Protein AF-A0A3D1VMN9-F1 (afdb_monomer)

Mean predicted aligned error: 7.11 Å

Structure (mmCIF, N/CA/C/O backbone):
data_AF-A0A3D1VMN9-F1
#
_entry.id   AF-A0A3D1VMN9-F1
#
loop_
_atom_site.group_PDB
_atom_site.id
_atom_site.type_symbol
_atom_site.label_atom_id
_atom_site.label_alt_id
_atom_site.label_comp_id
_atom_site.label_asym_id
_atom_site.label_entity_id
_atom_site.label_seq_id
_atom_site.pdbx_PDB_ins_code
_atom_site.Cartn_x
_atom_site.Cartn_y
_atom_site.Cartn_z
_atom_site.occupancy
_atom_site.B_iso_or_equiv
_atom_site.auth_seq_id
_atom_site.auth_comp_id
_atom_site.auth_asym_id
_atom_site.auth_atom_id
_atom_site.pdbx_PDB_model_num
ATOM 1 N N . LEU A 1 1 ? 35.046 -5.725 -8.480 1.00 53.31 1 LEU A N 1
ATOM 2 C CA . LEU A 1 1 ? 33.925 -4.862 -8.053 1.00 53.31 1 LEU A CA 1
ATOM 3 C C . LEU A 1 1 ? 32.746 -5.236 -8.926 1.00 53.31 1 LEU A C 1
ATOM 5 O O . LEU A 1 1 ? 32.837 -5.041 -10.131 1.00 53.31 1 LEU A O 1
ATOM 9 N N . VAL A 1 2 ? 31.731 -5.883 -8.356 1.00 52.88 2 VAL A N 1
ATOM 10 C CA . VAL A 1 2 ? 30.475 -6.136 -9.072 1.00 52.88 2 VAL A CA 1
ATOM 11 C C . VAL A 1 2 ? 29.812 -4.773 -9.278 1.00 52.88 2 VAL A C 1
ATOM 13 O O . VAL A 1 2 ? 29.788 -3.964 -8.350 1.00 52.88 2 VAL A O 1
ATOM 16 N N . ARG A 1 3 ? 29.404 -4.462 -10.510 1.00 53.69 3 ARG A N 1
ATOM 17 C CA . ARG A 1 3 ? 28.712 -3.207 -10.825 1.00 53.69 3 ARG A CA 1
ATOM 18 C C . ARG A 1 3 ? 27.251 -3.374 -10.422 1.00 53.69 3 ARG A C 1
ATOM 20 O O . ARG A 1 3 ? 26.648 -4.367 -10.807 1.00 53.69 3 ARG A O 1
ATOM 27 N N . ASN A 1 4 ? 26.708 -2.421 -9.671 1.00 61.47 4 ASN A N 1
ATOM 28 C CA . ASN A 1 4 ? 25.269 -2.356 -9.452 1.00 61.47 4 ASN A CA 1
ATOM 29 C C . ASN A 1 4 ? 24.614 -1.929 -10.778 1.00 61.47 4 ASN A C 1
ATOM 31 O O . ASN A 1 4 ? 24.917 -0.847 -11.291 1.00 61.47 4 ASN A O 1
ATOM 35 N N . GLU A 1 5 ? 23.808 -2.810 -11.369 1.00 68.81 5 GLU A N 1
ATOM 36 C CA . GLU A 1 5 ? 23.018 -2.507 -12.560 1.00 68.81 5 GLU A CA 1
ATOM 37 C C . GLU A 1 5 ? 21.602 -2.108 -12.122 1.00 68.81 5 GLU A C 1
ATOM 39 O O . GLU A 1 5 ? 20.966 -2.854 -11.374 1.00 68.81 5 GLU A O 1
ATOM 44 N N . PRO A 1 6 ? 21.102 -0.931 -12.543 1.00 82.69 6 PRO A N 1
ATOM 45 C CA . PRO A 1 6 ? 19.774 -0.479 -12.155 1.00 82.69 6 PRO A CA 1
ATOM 46 C C . PRO A 1 6 ? 18.706 -1.417 -12.720 1.00 82.69 6 PRO A C 1
ATOM 48 O O . PRO A 1 6 ? 18.847 -1.935 -13.830 1.00 82.69 6 PRO A O 1
ATOM 51 N N . LEU A 1 7 ? 17.604 -1.590 -11.982 1.00 89.94 7 LEU A N 1
ATOM 52 C CA . LEU A 1 7 ? 16.473 -2.375 -12.471 1.00 89.94 7 LEU A CA 1
ATOM 53 C C . LEU A 1 7 ? 15.929 -1.762 -13.773 1.00 89.94 7 LEU A C 1
ATOM 55 O O . LEU A 1 7 ? 15.679 -0.544 -13.812 1.00 89.94 7 LEU A O 1
ATOM 59 N N . PRO A 1 8 ? 15.737 -2.577 -14.829 1.00 93.75 8 PRO A N 1
ATOM 60 C CA . PRO A 1 8 ? 15.250 -2.088 -16.107 1.00 93.75 8 PRO A CA 1
ATOM 61 C C . PRO A 1 8 ? 13.820 -1.569 -15.945 1.00 93.75 8 PRO A C 1
ATOM 63 O O . PRO A 1 8 ? 13.023 -2.153 -15.213 1.00 93.75 8 PRO A O 1
ATOM 66 N N . ARG A 1 9 ? 13.492 -0.460 -16.609 1.00 95.44 9 ARG A N 1
ATOM 67 C CA . ARG A 1 9 ? 12.175 0.180 -16.505 1.00 95.44 9 ARG A CA 1
ATOM 68 C C . ARG A 1 9 ? 11.748 0.804 -17.819 1.00 95.44 9 ARG A C 1
ATOM 70 O O . ARG A 1 9 ? 12.588 1.218 -18.614 1.00 95.44 9 ARG A O 1
ATOM 77 N N . LEU A 1 10 ? 10.440 0.861 -18.034 1.00 95.50 10 LEU A N 1
ATOM 78 C CA . LEU A 1 10 ? 9.836 1.581 -19.149 1.00 95.50 10 LEU A CA 1
ATOM 79 C C . LEU A 1 10 ? 9.534 3.025 -18.740 1.00 95.50 10 LEU A C 1
ATOM 81 O O . LEU A 1 10 ? 9.047 3.271 -17.639 1.00 95.50 10 LEU A O 1
ATOM 85 N N . GLU A 1 11 ? 9.772 3.975 -19.642 1.00 94.31 11 GLU A N 1
ATOM 86 C CA . GLU A 1 11 ? 9.248 5.334 -19.493 1.00 94.31 11 GLU A CA 1
ATOM 87 C C . GLU A 1 11 ? 7.770 5.347 -19.903 1.00 94.31 11 GLU A C 1
ATOM 89 O O . GLU A 1 11 ? 7.426 5.021 -21.041 1.00 94.31 11 GLU A O 1
ATOM 94 N N . LEU A 1 12 ? 6.886 5.690 -18.962 1.00 93.31 12 LEU A N 1
ATOM 95 C CA . LEU A 1 12 ? 5.435 5.651 -19.152 1.00 93.31 12 LEU A CA 1
ATOM 96 C C . LEU A 1 12 ? 4.841 7.066 -19.163 1.00 93.31 12 LEU A C 1
ATOM 98 O O . LEU A 1 12 ? 4.762 7.730 -18.132 1.00 93.31 12 LEU A O 1
ATOM 102 N N . ASP A 1 13 ? 4.357 7.500 -20.328 1.00 87.56 13 ASP A N 1
ATOM 103 C CA . ASP A 1 13 ? 3.547 8.722 -20.477 1.00 87.56 13 ASP A CA 1
ATOM 104 C C . ASP A 1 13 ? 2.104 8.542 -19.959 1.00 87.56 13 ASP A C 1
ATOM 106 O O . ASP A 1 13 ? 1.450 9.494 -19.519 1.00 87.56 13 ASP A O 1
ATOM 110 N N . THR A 1 14 ? 1.607 7.307 -20.042 1.00 94.38 14 THR A N 1
ATOM 111 C CA . THR A 1 14 ? 0.283 6.841 -19.610 1.00 94.38 14 THR A CA 1
ATOM 112 C C . THR A 1 14 ? 0.428 5.441 -19.028 1.00 94.38 14 THR A C 1
ATOM 114 O O . THR A 1 14 ? 1.283 4.676 -19.482 1.00 94.38 14 THR A O 1
ATOM 117 N N . ILE A 1 15 ? -0.418 5.075 -18.067 1.00 96.94 15 ILE A N 1
ATOM 118 C CA . ILE A 1 15 ? -0.358 3.748 -17.450 1.00 96.94 15 ILE A CA 1
ATOM 119 C C . ILE A 1 15 ? -1.160 2.748 -18.294 1.00 96.94 15 ILE A C 1
ATOM 121 O O . ILE A 1 15 ? -2.365 2.943 -18.475 1.00 96.94 15 ILE A O 1
ATOM 125 N N . PRO A 1 16 ? -0.538 1.678 -18.824 1.00 95.50 16 PRO A N 1
ATOM 126 C CA . PRO A 1 16 ? -1.260 0.674 -19.596 1.00 95.50 16 PRO A CA 1
ATOM 127 C C . PRO A 1 16 ? -2.188 -0.160 -18.689 1.00 95.50 16 PRO A C 1
ATOM 129 O O . PRO A 1 16 ? -2.005 -0.173 -17.471 1.00 95.50 16 PRO A O 1
ATOM 132 N N . PRO A 1 17 ? -3.162 -0.906 -19.241 1.00 95.81 17 PRO A N 1
ATOM 133 C CA . PRO A 1 17 ? -4.064 -1.735 -18.434 1.00 95.81 17 PRO A CA 1
ATOM 134 C C . PRO A 1 17 ? -3.348 -2.770 -17.550 1.00 95.81 17 PRO A C 1
ATOM 136 O O . PRO A 1 17 ? -3.741 -2.981 -16.409 1.00 95.81 17 PRO A O 1
ATOM 139 N N . ASN A 1 18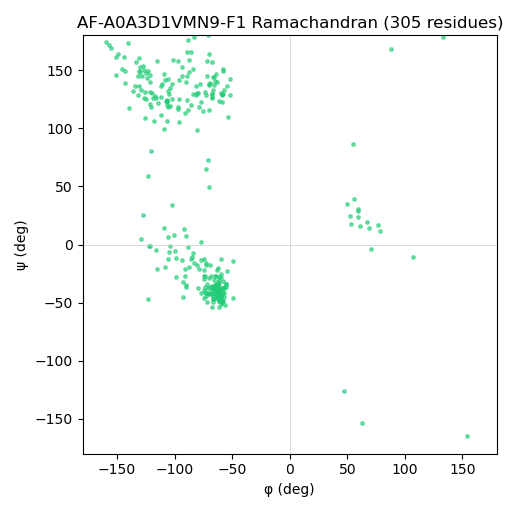 ? -2.249 -3.361 -18.033 1.00 96.19 18 ASN A N 1
ATOM 140 C CA . ASN A 1 18 ? -1.397 -4.267 -17.251 1.00 96.19 18 ASN A CA 1
ATOM 141 C C . ASN A 1 18 ? -0.471 -3.536 -16.254 1.00 96.19 18 ASN A C 1
ATOM 143 O O . ASN A 1 18 ? 0.343 -4.171 -15.599 1.00 96.19 18 ASN A O 1
ATOM 147 N N . GLY A 1 19 ? -0.566 -2.209 -16.172 1.00 97.44 19 GLY A N 1
ATOM 148 C CA . GLY A 1 19 ? 0.082 -1.358 -15.178 1.00 97.44 19 GLY A CA 1
ATOM 149 C C . GLY A 1 19 ? -0.884 -0.835 -14.117 1.00 97.44 19 GLY A C 1
ATOM 150 O O . GLY A 1 19 ? -0.505 0.033 -13.331 1.00 97.44 19 GLY A O 1
ATOM 151 N N . LYS A 1 20 ? -2.143 -1.298 -14.116 1.00 98.31 20 LYS A N 1
ATOM 152 C CA . LYS A 1 20 ? -3.188 -0.755 -13.249 1.00 98.31 20 LYS A CA 1
ATOM 153 C C . LYS A 1 20 ? -2.805 -0.869 -11.780 1.00 98.31 20 LYS A C 1
ATOM 155 O O . LYS A 1 20 ? -2.551 -1.965 -11.289 1.00 98.31 20 LYS A O 1
ATOM 160 N N . THR A 1 21 ? -2.776 0.270 -11.095 1.00 98.56 21 THR A N 1
ATOM 161 C CA . THR A 1 21 ? -2.168 0.391 -9.769 1.00 98.56 21 THR A CA 1
ATOM 162 C C . THR A 1 21 ? -3.089 1.092 -8.781 1.00 98.56 21 THR A C 1
ATOM 164 O O . THR A 1 21 ? -3.676 2.131 -9.094 1.00 98.56 21 THR A O 1
ATOM 167 N N . LEU A 1 22 ? -3.166 0.550 -7.567 1.00 98.62 22 LEU A N 1
ATOM 168 C CA . LEU A 1 22 ? -3.777 1.192 -6.410 1.00 98.62 22 LEU A CA 1
ATOM 169 C C . LEU A 1 22 ? -2.680 1.676 -5.449 1.00 98.62 22 LEU A C 1
ATOM 171 O O . LEU A 1 22 ? -1.914 0.882 -4.918 1.00 98.62 22 LEU A O 1
ATOM 175 N N . THR A 1 23 ? -2.601 2.982 -5.203 1.00 98.31 23 THR A N 1
ATOM 176 C CA . THR A 1 23 ? -1.696 3.556 -4.193 1.00 98.31 23 THR A CA 1
ATOM 177 C C . THR A 1 23 ? -2.446 3.791 -2.891 1.00 98.31 23 THR A C 1
ATOM 179 O O . THR A 1 23 ? -3.351 4.621 -2.859 1.00 98.31 23 THR A O 1
ATOM 182 N N . VAL A 1 24 ? -2.062 3.108 -1.813 1.00 97.81 24 VAL A N 1
ATOM 183 C CA . VAL A 1 24 ? -2.679 3.257 -0.488 1.00 97.81 24 VAL A CA 1
ATOM 184 C C . VAL A 1 24 ? -1.744 3.912 0.520 1.00 97.81 24 VAL A C 1
ATOM 186 O O . VAL A 1 24 ? -0.559 3.584 0.604 1.00 97.81 24 VAL A O 1
ATOM 189 N N . ILE A 1 25 ? -2.300 4.817 1.325 1.00 96.25 25 ILE A N 1
ATOM 190 C CA . ILE A 1 25 ? -1.658 5.306 2.547 1.00 96.25 25 ILE A CA 1
ATOM 191 C C . ILE A 1 25 ? -2.218 4.507 3.724 1.00 96.25 25 ILE A C 1
ATOM 193 O O . ILE A 1 25 ? -3.422 4.554 3.980 1.00 96.25 25 ILE A O 1
ATOM 197 N N . SER A 1 26 ? -1.350 3.781 4.424 1.00 93.88 26 SER A N 1
ATOM 198 C CA . SER A 1 26 ? -1.699 3.031 5.631 1.00 93.88 26 SER A CA 1
ATOM 199 C C . SER A 1 26 ? -1.735 3.962 6.842 1.00 93.88 26 SER A C 1
ATOM 201 O O . SER A 1 26 ? -0.796 4.737 7.044 1.00 93.88 26 SER A O 1
ATOM 203 N N . SER A 1 27 ? -2.807 3.911 7.638 1.00 93.88 27 SER A N 1
ATOM 204 C CA . SER A 1 27 ? -3.013 4.832 8.763 1.00 93.88 27 SER A CA 1
ATOM 205 C C . SER A 1 27 ? -3.832 4.238 9.913 1.00 93.88 27 SER A C 1
ATOM 207 O O . SER A 1 27 ? -4.576 3.280 9.738 1.00 93.88 27 SER A O 1
ATOM 209 N N . LEU A 1 28 ? -3.728 4.855 11.089 1.00 93.12 28 LEU A N 1
ATOM 210 C CA . LEU A 1 28 ? -4.558 4.583 12.260 1.00 93.12 28 LEU A CA 1
ATOM 211 C C . LEU A 1 28 ? -5.367 5.848 12.577 1.00 93.12 28 LEU A C 1
ATOM 213 O O . LEU A 1 28 ? -4.797 6.930 12.707 1.00 93.12 28 LEU A O 1
ATOM 217 N N . PHE A 1 29 ? -6.692 5.740 12.672 1.00 94.00 29 PHE A N 1
ATOM 218 C CA . PHE A 1 29 ? -7.570 6.901 12.860 1.00 94.00 29 PHE A CA 1
ATOM 219 C C . PHE A 1 29 ? -7.608 7.359 14.321 1.00 94.00 29 PHE A C 1
ATOM 221 O O . PHE A 1 29 ? -8.348 6.808 15.130 1.00 94.00 29 PHE A O 1
ATOM 228 N N . HIS A 1 30 ? -6.830 8.384 14.667 1.00 89.12 30 HIS A N 1
ATOM 229 C CA . HIS A 1 30 ? -6.768 8.903 16.038 1.00 89.12 30 HIS A CA 1
ATOM 230 C C . HIS A 1 30 ? -7.737 10.051 16.319 1.00 89.12 30 HIS A C 1
ATOM 232 O O . HIS A 1 30 ? -8.401 10.046 17.355 1.00 89.12 30 HIS A O 1
ATOM 238 N N . ASP A 1 31 ? -7.816 11.031 15.418 1.00 93.62 31 ASP A N 1
ATOM 239 C CA . ASP A 1 31 ? -8.696 12.191 15.542 1.00 93.62 31 ASP A CA 1
ATOM 240 C C . ASP A 1 31 ? -9.032 12.806 14.173 1.00 93.62 31 ASP A C 1
ATOM 242 O O . ASP A 1 31 ? -8.441 12.475 13.144 1.00 93.62 31 ASP A O 1
ATOM 246 N N . LYS A 1 32 ? -10.007 13.721 14.148 1.00 95.25 32 LYS A N 1
ATOM 247 C CA . LYS A 1 32 ? -10.509 14.332 12.907 1.00 95.25 32 LYS A CA 1
ATOM 248 C C . LYS A 1 32 ? -9.516 15.254 12.200 1.00 95.25 32 LYS A C 1
ATOM 250 O O . LYS A 1 32 ? -9.633 15.422 10.980 1.00 95.25 32 LYS A O 1
ATOM 255 N N . ASP A 1 33 ? -8.586 15.873 12.917 1.00 95.25 33 ASP A N 1
ATOM 256 C CA . ASP A 1 33 ? -7.598 16.778 12.328 1.00 95.25 33 ASP A CA 1
ATOM 257 C C . ASP A 1 33 ? -6.500 15.966 11.630 1.00 95.25 33 ASP A C 1
ATOM 259 O O . ASP A 1 33 ? -6.134 16.267 10.486 1.00 95.25 33 ASP A O 1
ATOM 263 N N . GLU A 1 34 ? -6.050 14.875 12.259 1.00 92.62 34 GLU A N 1
ATOM 264 C CA . GLU A 1 34 ? -5.149 13.895 11.647 1.00 92.62 34 GLU A CA 1
ATOM 265 C C . GLU A 1 34 ? -5.799 13.216 10.438 1.00 92.62 34 GLU A C 1
ATOM 267 O O . GLU A 1 34 ? -5.188 13.163 9.368 1.00 92.62 34 GLU A O 1
ATOM 272 N N . ILE A 1 35 ? -7.065 12.791 10.557 1.00 96.25 35 ILE A N 1
ATOM 273 C CA . ILE A 1 35 ? -7.826 12.247 9.425 1.00 96.25 35 ILE A CA 1
ATOM 274 C C . ILE A 1 35 ? -7.889 13.284 8.296 1.00 96.25 35 ILE A C 1
ATOM 276 O O . ILE A 1 35 ? -7.553 12.968 7.161 1.00 96.25 35 ILE A O 1
ATOM 280 N N . SER A 1 36 ? -8.243 14.543 8.577 1.00 97.38 36 SER A N 1
ATOM 281 C CA . SER A 1 36 ? -8.287 15.591 7.540 1.00 97.38 36 SER A CA 1
ATOM 282 C C . SER A 1 36 ? -6.944 15.759 6.823 1.00 97.38 36 SER A C 1
ATOM 284 O O . SER A 1 36 ? -6.907 15.787 5.594 1.00 97.38 36 SER A O 1
ATOM 286 N N . SER A 1 37 ? -5.850 15.802 7.584 1.00 95.50 37 SER A N 1
ATOM 287 C CA . SER A 1 37 ? -4.493 15.943 7.049 1.00 95.50 37 SER A CA 1
ATOM 288 C C . SER A 1 37 ? -4.082 14.747 6.181 1.00 95.50 37 SER A C 1
ATOM 290 O O . SER A 1 37 ? -3.368 14.909 5.189 1.00 95.50 37 SER A O 1
ATOM 292 N N . LEU A 1 38 ? -4.552 13.542 6.517 1.00 96.62 38 LEU A N 1
ATOM 293 C CA . LEU A 1 38 ? -4.331 12.334 5.725 1.00 96.62 38 LEU A CA 1
ATOM 294 C C . LEU A 1 38 ? -4.981 12.433 4.336 1.00 96.62 38 LEU A C 1
ATOM 296 O O . LEU A 1 38 ? -4.353 12.075 3.339 1.00 96.62 38 LEU A O 1
ATOM 300 N N . PHE A 1 39 ? -6.204 12.963 4.250 1.00 97.94 39 PHE A N 1
ATOM 301 C CA . PHE A 1 39 ? -6.890 13.184 2.972 1.00 97.94 39 PHE A CA 1
ATOM 302 C C . PHE A 1 39 ? -6.242 14.296 2.137 1.00 97.94 39 PHE A C 1
ATOM 304 O O . PHE A 1 39 ? -6.108 14.139 0.923 1.00 97.94 39 PHE A O 1
ATOM 311 N N . ASP A 1 40 ? -5.752 15.366 2.770 1.00 97.44 40 ASP A N 1
ATOM 312 C CA . ASP A 1 40 ? -4.970 16.404 2.081 1.00 97.44 40 ASP A CA 1
ATOM 313 C C . ASP A 1 40 ? -3.670 15.814 1.497 1.00 97.44 40 ASP A C 1
ATOM 315 O O . ASP A 1 40 ? -3.260 16.127 0.373 1.00 97.44 40 ASP A O 1
ATOM 319 N N . LYS A 1 41 ? -3.023 14.899 2.234 1.00 96.56 41 LYS A N 1
ATOM 320 C CA . LYS A 1 41 ? -1.843 14.166 1.756 1.00 96.56 41 LYS A CA 1
ATOM 321 C C . LYS A 1 41 ? -2.181 13.247 0.579 1.00 96.56 41 LYS A C 1
ATOM 323 O O . LYS A 1 41 ? -1.412 13.198 -0.385 1.00 96.56 41 LYS A O 1
ATOM 328 N N . LEU A 1 42 ? -3.309 12.540 0.638 1.00 98.19 42 LEU A N 1
ATOM 329 C CA . LEU A 1 42 ? -3.794 11.687 -0.448 1.00 98.19 42 LEU A CA 1
ATOM 330 C C . LEU A 1 42 ? -4.024 12.497 -1.732 1.00 98.19 42 LEU A C 1
ATOM 332 O O . LEU A 1 42 ? -3.535 12.116 -2.798 1.00 98.19 42 LEU A O 1
ATOM 336 N N . GLU A 1 43 ? -4.684 13.653 -1.619 1.00 98.25 43 GLU A N 1
ATOM 337 C CA . GLU A 1 43 ? -4.880 14.595 -2.728 1.00 98.25 43 GLU A CA 1
ATOM 338 C C . GLU A 1 43 ? -3.538 15.063 -3.306 1.00 98.25 43 GLU A C 1
ATOM 340 O O . GLU A 1 43 ? -3.345 15.075 -4.524 1.00 98.25 43 GLU A O 1
ATOM 345 N N . LEU A 1 44 ? -2.566 15.393 -2.451 1.00 97.25 44 LEU A N 1
ATOM 346 C CA . LEU A 1 44 ? -1.241 15.814 -2.897 1.00 97.25 44 LEU A CA 1
ATOM 347 C C . LEU A 1 44 ? -0.490 14.705 -3.652 1.00 97.25 44 LEU A C 1
ATOM 349 O O . LEU A 1 44 ? 0.159 14.993 -4.660 1.00 97.25 44 LEU A O 1
ATOM 353 N N . ILE A 1 45 ? -0.555 13.454 -3.184 1.00 97.25 45 ILE A N 1
ATOM 354 C CA . ILE A 1 45 ? 0.063 12.304 -3.865 1.00 97.25 45 ILE A CA 1
ATOM 355 C C . ILE A 1 45 ? -0.556 12.117 -5.250 1.00 97.25 45 ILE A C 1
ATOM 357 O O . ILE A 1 45 ? 0.191 11.991 -6.224 1.00 97.25 45 ILE A O 1
ATOM 361 N N . TYR A 1 46 ? -1.885 12.188 -5.343 1.00 97.62 46 TYR A N 1
ATOM 362 C CA . TYR A 1 46 ? -2.608 12.157 -6.611 1.00 97.62 46 TYR A CA 1
ATOM 363 C C . TYR A 1 46 ? -2.142 13.271 -7.558 1.00 97.62 46 TYR A C 1
ATOM 365 O O . TYR A 1 46 ? -1.732 13.008 -8.687 1.00 97.62 46 TYR A O 1
ATOM 373 N N . LEU A 1 47 ? -2.124 14.525 -7.100 1.00 97.00 47 LEU A N 1
ATOM 374 C CA . LEU A 1 47 ? -1.752 15.668 -7.939 1.00 97.00 47 LEU A CA 1
ATOM 375 C C . LEU A 1 47 ? -0.313 15.585 -8.465 1.00 97.00 47 LEU A C 1
ATOM 377 O O . LEU A 1 47 ? -0.049 16.034 -9.580 1.00 97.00 47 LEU A O 1
ATOM 381 N N . LYS A 1 48 ? 0.603 15.006 -7.682 1.00 96.44 48 LYS A N 1
ATOM 382 C CA . LYS A 1 48 ? 2.003 14.777 -8.071 1.00 96.44 48 LYS A CA 1
ATOM 383 C C . LYS A 1 48 ? 2.182 13.630 -9.072 1.00 96.44 48 LYS A C 1
ATOM 385 O O . LYS A 1 48 ? 3.216 13.591 -9.736 1.00 96.44 48 LYS A O 1
ATOM 390 N N . ASN A 1 49 ? 1.230 12.698 -9.151 1.00 96.50 49 ASN A N 1
ATOM 391 C CA . ASN A 1 49 ? 1.400 11.424 -9.860 1.00 96.50 49 ASN A CA 1
ATOM 392 C C . ASN A 1 49 ? 0.289 11.085 -10.866 1.00 96.50 49 ASN A C 1
ATOM 394 O O . ASN A 1 49 ? 0.329 10.015 -11.467 1.00 96.50 49 ASN A O 1
ATOM 398 N N . LYS A 1 50 ? -0.680 11.975 -11.099 1.00 92.56 50 LYS A N 1
ATOM 399 C CA . LYS A 1 50 ? -1.649 11.812 -12.188 1.00 92.56 50 LYS A CA 1
ATOM 400 C C . LYS A 1 50 ? -0.952 11.830 -13.555 1.00 92.56 50 LYS A C 1
ATOM 402 O O . LYS A 1 50 ? -0.062 12.649 -13.798 1.00 92.56 50 LYS A O 1
ATOM 407 N N . THR A 1 51 ? -1.390 10.964 -14.463 1.00 89.81 51 THR A N 1
ATOM 408 C CA . THR A 1 51 ? -0.942 10.948 -15.865 1.00 89.81 51 THR A CA 1
ATOM 409 C C . THR A 1 51 ? -1.797 11.867 -16.738 1.00 89.81 51 THR A C 1
ATOM 411 O O . THR A 1 51 ? -2.779 12.455 -16.282 1.00 89.81 51 THR A O 1
ATOM 414 N N . LYS A 1 52 ? -1.428 11.999 -18.021 1.00 82.88 52 LYS A N 1
ATOM 415 C CA . LYS A 1 52 ? -2.150 12.829 -19.005 1.00 82.88 52 LYS A CA 1
ATOM 416 C C . LYS A 1 52 ? -3.635 12.462 -19.126 1.00 82.88 52 LYS A C 1
ATOM 418 O O . LYS A 1 52 ? -4.460 13.346 -19.328 1.00 82.88 52 LYS A O 1
ATOM 423 N N . ASP A 1 53 ? -3.955 11.179 -19.016 1.00 88.00 53 ASP A N 1
ATOM 424 C CA . ASP A 1 53 ? -5.304 10.617 -19.136 1.00 88.00 53 ASP A CA 1
ATOM 425 C C . ASP A 1 53 ? -5.913 10.185 -17.796 1.00 88.00 53 ASP A C 1
ATOM 427 O O . ASP A 1 53 ? -7.114 9.926 -17.728 1.00 88.00 53 ASP A O 1
ATOM 431 N N . ASN A 1 54 ? -5.090 10.118 -16.745 1.00 85.69 54 ASN A N 1
ATOM 432 C CA . ASN A 1 54 ? -5.446 9.649 -15.414 1.00 85.69 54 ASN A CA 1
ATOM 433 C C . ASN A 1 54 ? -6.171 8.286 -15.414 1.00 85.69 54 ASN A C 1
ATOM 435 O O . ASN A 1 54 ? -7.084 8.054 -14.621 1.00 85.69 54 ASN A O 1
ATOM 439 N N . GLN A 1 55 ? -5.801 7.394 -16.338 1.00 91.81 55 GLN A N 1
ATOM 440 C CA . GLN A 1 55 ? -6.352 6.042 -16.414 1.00 91.81 55 GLN A CA 1
ATOM 441 C C . GLN A 1 55 ? -5.479 5.047 -15.652 1.00 91.81 55 GLN A C 1
ATOM 443 O O . GLN A 1 55 ? -4.271 5.229 -15.526 1.00 91.81 55 GLN A O 1
ATOM 448 N N . ASN A 1 56 ? -6.103 3.967 -15.172 1.00 96.75 56 ASN A N 1
ATOM 449 C CA . ASN A 1 56 ? -5.433 2.845 -14.505 1.00 96.75 56 ASN A CA 1
ATOM 450 C C . ASN A 1 56 ? -4.683 3.212 -13.208 1.00 96.75 56 ASN A C 1
ATOM 452 O O . ASN A 1 56 ? -3.899 2.412 -12.702 1.00 96.75 56 ASN A O 1
ATOM 456 N N . LEU A 1 57 ? -4.959 4.386 -12.644 1.00 97.44 57 LEU A N 1
ATOM 457 C CA . LEU A 1 57 ? -4.447 4.828 -11.356 1.00 97.44 57 LEU A CA 1
ATOM 458 C C . LEU A 1 57 ? -5.606 5.034 -10.391 1.00 97.44 57 LEU A C 1
ATOM 460 O O . LEU A 1 57 ? -6.545 5.768 -10.694 1.00 97.44 57 LEU A O 1
ATOM 464 N N . ASN A 1 58 ? -5.506 4.410 -9.225 1.00 98.25 58 ASN A N 1
ATOM 465 C CA . ASN A 1 58 ? -6.413 4.621 -8.110 1.00 98.25 58 ASN A CA 1
ATOM 466 C C . ASN A 1 58 ? -5.604 4.950 -6.855 1.00 98.25 58 ASN A C 1
ATOM 468 O O . ASN A 1 58 ? -4.446 4.549 -6.712 1.00 98.25 58 ASN A O 1
ATOM 472 N N . PHE A 1 59 ? -6.225 5.678 -5.939 1.00 98.56 59 PHE A N 1
ATOM 473 C CA . PHE A 1 59 ? -5.602 6.156 -4.713 1.00 98.56 59 PHE A CA 1
ATOM 474 C C . PHE A 1 59 ? -6.515 5.841 -3.540 1.00 98.56 59 PHE A C 1
ATOM 476 O O . PHE A 1 59 ? -7.732 5.915 -3.667 1.00 98.56 59 PHE A O 1
ATOM 483 N N . GLY A 1 60 ? -5.963 5.515 -2.380 1.00 98.06 60 GLY A N 1
ATOM 484 C CA . GLY A 1 60 ? -6.804 5.282 -1.223 1.00 98.06 60 GLY A CA 1
ATOM 485 C C . GLY A 1 60 ? -6.121 5.387 0.120 1.00 98.06 60 GLY A C 1
ATOM 486 O O . GLY A 1 60 ? -4.909 5.566 0.238 1.00 98.06 60 GLY A O 1
ATOM 487 N N . ILE A 1 61 ? -6.950 5.277 1.145 1.00 98.31 61 ILE A N 1
ATOM 488 C CA . ILE A 1 61 ? -6.535 5.156 2.536 1.00 98.31 61 ILE A CA 1
ATOM 489 C C . ILE A 1 61 ? -6.901 3.755 2.997 1.00 98.31 61 ILE A C 1
ATOM 491 O O . ILE A 1 61 ? -8.048 3.337 2.851 1.00 98.31 61 ILE A O 1
ATOM 495 N N . LEU A 1 62 ? -5.915 3.055 3.546 1.00 97.50 62 LEU A N 1
ATOM 496 C CA . LEU A 1 62 ? -6.074 1.771 4.209 1.00 97.50 62 LEU A CA 1
ATOM 497 C C . LEU A 1 62 ? -5.923 2.020 5.706 1.00 97.50 62 LEU A C 1
ATOM 499 O O . LEU A 1 62 ? -4.830 2.334 6.175 1.00 97.50 62 LEU A O 1
ATOM 503 N N . ALA A 1 63 ? -7.030 1.978 6.435 1.00 96.06 63 ALA A N 1
ATOM 504 C CA . ALA A 1 63 ? -7.082 2.458 7.802 1.00 96.06 63 ALA A CA 1
ATOM 505 C C . AL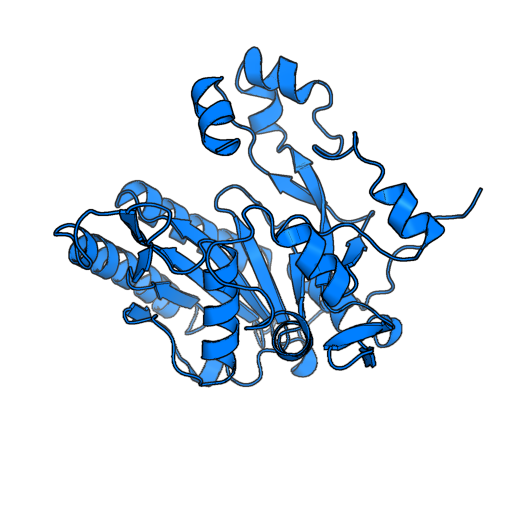A A 1 63 ? -7.626 1.433 8.789 1.00 96.06 63 ALA A C 1
ATOM 507 O O . ALA A 1 63 ? -8.501 0.623 8.479 1.00 96.06 63 ALA A O 1
ATOM 508 N N . ASP A 1 64 ? -7.127 1.570 10.011 1.00 95.25 64 ASP A N 1
ATOM 509 C CA . ASP A 1 64 ? -7.620 0.897 11.199 1.00 95.25 64 ASP A CA 1
ATOM 510 C C . ASP A 1 64 ? -8.192 1.901 12.191 1.00 95.25 64 ASP A C 1
ATOM 512 O O . ASP A 1 64 ? -7.800 3.074 12.231 1.00 95.25 64 ASP A O 1
ATOM 516 N N . PHE A 1 65 ? -9.064 1.409 13.065 1.00 94.81 65 PHE A N 1
ATOM 517 C CA . PHE A 1 65 ? -9.374 2.111 14.298 1.00 94.81 65 PHE A CA 1
ATOM 518 C C . PHE A 1 65 ? -8.347 1.789 15.405 1.00 94.81 65 PHE A C 1
ATOM 520 O O . PHE A 1 65 ? -7.811 0.678 15.438 1.00 94.81 65 PHE A O 1
ATOM 527 N N . PRO A 1 66 ? -8.098 2.712 16.358 1.00 92.88 66 PRO A N 1
ATOM 528 C CA . PRO A 1 66 ? -7.198 2.490 17.492 1.00 92.88 66 PRO A CA 1
ATOM 529 C C . PRO A 1 66 ? -7.630 1.297 18.336 1.00 92.88 66 PRO A C 1
ATOM 531 O O . PRO A 1 66 ? -8.829 1.059 18.454 1.00 92.88 66 PRO A O 1
ATOM 534 N N . GLU A 1 67 ? -6.688 0.594 18.963 1.00 93.88 67 GLU A N 1
ATOM 535 C CA . GLU A 1 67 ? -6.988 -0.550 19.834 1.00 93.88 67 GLU A CA 1
ATOM 536 C C . GLU A 1 67 ? -8.034 -0.199 20.912 1.00 93.88 67 GLU A C 1
ATOM 538 O O . GLU A 1 67 ? -8.039 0.911 21.450 1.00 93.88 67 GLU A O 1
ATOM 543 N N . SER A 1 68 ? -8.923 -1.141 21.233 1.00 94.31 68 SER A N 1
ATOM 544 C CA . SER A 1 68 ? -10.021 -0.931 22.184 1.00 94.31 68 SER A CA 1
ATOM 545 C C . SER A 1 68 ? -10.320 -2.181 23.016 1.00 94.31 68 SER A C 1
ATOM 547 O O . SER A 1 68 ? -9.934 -3.293 22.664 1.00 94.31 68 SER A O 1
ATOM 549 N N . ASP A 1 69 ? -11.003 -1.999 24.145 1.00 95.38 69 ASP A N 1
ATOM 550 C CA . ASP A 1 69 ? -11.577 -3.096 24.939 1.00 95.38 69 ASP A CA 1
ATOM 551 C C . ASP A 1 69 ? -12.867 -3.657 24.319 1.00 95.38 69 ASP A C 1
ATOM 553 O O . ASP A 1 69 ? -13.316 -4.740 24.691 1.00 95.38 69 ASP A O 1
ATOM 557 N N . GLU A 1 70 ? -13.445 -2.942 23.353 1.00 94.75 70 GLU A N 1
ATOM 558 C CA . GLU A 1 70 ? -14.686 -3.303 22.671 1.00 94.75 70 GLU A CA 1
ATOM 559 C C . GLU A 1 70 ? -14.466 -3.394 21.149 1.00 94.75 70 GLU A C 1
ATOM 561 O O . GLU A 1 70 ? -13.640 -2.658 20.599 1.00 94.75 70 GLU A O 1
ATOM 566 N N . PRO A 1 71 ? -15.213 -4.256 20.430 1.00 93.19 71 PRO A N 1
ATOM 567 C CA . PRO A 1 71 ? -15.089 -4.376 18.974 1.00 93.19 71 PRO A CA 1
ATOM 568 C C . PRO A 1 71 ? -15.447 -3.073 18.245 1.00 93.19 71 PRO A C 1
ATOM 570 O O . PRO A 1 71 ? -14.818 -2.723 17.247 1.00 93.19 71 PRO A O 1
ATOM 573 N N . VAL A 1 72 ? -16.417 -2.323 18.777 1.00 94.69 72 VAL A N 1
ATOM 574 C CA . VAL A 1 72 ? -16.860 -1.028 18.253 1.00 94.69 72 VAL A CA 1
ATOM 575 C C . VAL A 1 72 ? -16.812 -0.009 19.381 1.00 94.69 72 VAL A C 1
ATOM 577 O O . VAL A 1 72 ? -17.413 -0.218 20.428 1.00 94.69 72 VAL A O 1
ATOM 580 N N . SER A 1 73 ? -16.111 1.097 19.157 1.00 92.06 73 SER A N 1
ATOM 581 C CA . SER A 1 73 ? -15.992 2.208 20.101 1.00 92.06 73 SER A CA 1
ATOM 582 C C . SER A 1 73 ? -16.916 3.362 19.710 1.00 92.06 73 SER A C 1
ATOM 584 O O . SER A 1 73 ? -17.315 3.512 18.555 1.00 92.06 73 SER A O 1
ATOM 586 N N . SER A 1 74 ? -17.238 4.230 20.670 1.00 90.12 74 SER A N 1
ATOM 587 C CA . SER A 1 74 ? -18.156 5.360 20.458 1.00 90.12 74 SER A CA 1
ATOM 588 C C . SER A 1 74 ? -17.678 6.373 19.407 1.00 90.12 74 SER A C 1
ATOM 590 O O . SER A 1 74 ? -18.509 7.000 18.752 1.00 90.12 74 SER A O 1
ATOM 592 N N . SER A 1 75 ? -16.362 6.514 19.214 1.00 89.88 75 SER A N 1
ATOM 593 C CA . SER A 1 75 ? -15.749 7.417 18.230 1.00 89.88 75 SER A CA 1
ATOM 594 C C . SER A 1 75 ? -15.721 6.864 16.803 1.00 89.88 75 SER A C 1
ATOM 596 O O . SER A 1 75 ? -15.553 7.634 15.860 1.00 89.88 75 SER A O 1
ATOM 598 N N . ASP A 1 76 ? -15.890 5.552 16.609 1.00 93.69 76 ASP A N 1
ATOM 599 C CA . ASP A 1 76 ? -15.665 4.912 15.305 1.00 93.69 76 ASP A CA 1
ATOM 600 C C . ASP A 1 76 ? -16.601 5.463 14.229 1.00 93.69 76 ASP A C 1
ATOM 602 O O . ASP A 1 76 ? -16.177 5.805 13.125 1.00 93.69 76 ASP A O 1
ATOM 606 N N . ARG A 1 77 ? -17.885 5.617 14.579 1.00 93.94 77 ARG A N 1
ATOM 607 C CA . ARG A 1 77 ? -18.900 6.168 13.675 1.00 93.94 77 ARG A CA 1
ATOM 608 C C . ARG A 1 77 ? -18.562 7.596 13.263 1.00 93.94 77 ARG A C 1
ATOM 610 O O . ARG A 1 77 ? -18.747 7.962 12.108 1.00 93.94 77 ARG A O 1
ATOM 617 N N . GLU A 1 78 ? -18.077 8.393 14.206 1.00 95.19 78 GLU A N 1
ATOM 618 C CA . GLU A 1 78 ? -17.706 9.784 13.972 1.00 95.19 78 GLU A CA 1
ATOM 619 C C . GLU A 1 78 ? -16.468 9.900 13.069 1.00 95.19 78 GLU A C 1
ATOM 621 O O . GLU A 1 78 ? -16.440 10.752 12.179 1.00 95.19 78 GLU A O 1
ATOM 626 N N . PHE A 1 79 ? -15.469 9.033 13.251 1.00 96.44 79 PHE A N 1
ATOM 627 C CA . PHE A 1 79 ? -14.294 8.976 12.379 1.00 96.44 79 PHE A CA 1
ATOM 628 C C . PHE A 1 79 ? -14.641 8.491 10.975 1.00 96.44 79 PHE A C 1
ATOM 630 O O . PHE A 1 79 ? -14.183 9.089 10.002 1.00 96.44 79 PHE A O 1
ATOM 637 N N . TYR A 1 80 ? -15.483 7.461 10.863 1.00 96.69 80 TYR A N 1
ATOM 638 C CA . TYR A 1 80 ? -15.951 6.965 9.574 1.00 96.69 80 TYR A CA 1
ATOM 639 C C . TYR A 1 80 ? -16.705 8.040 8.787 1.00 96.69 80 TYR A C 1
ATOM 641 O O . TYR A 1 80 ? -16.358 8.293 7.638 1.00 96.69 80 TYR A O 1
ATOM 649 N N . GLU A 1 81 ? -17.698 8.702 9.388 1.00 97.44 81 GLU A N 1
ATOM 650 C CA . GLU A 1 81 ? -18.483 9.725 8.681 1.00 97.44 81 GLU A CA 1
ATOM 651 C C . GLU A 1 81 ? -17.607 10.905 8.241 1.00 97.44 81 GLU A C 1
ATOM 653 O O . GLU A 1 81 ? -17.706 11.357 7.103 1.00 97.44 81 GLU A O 1
ATOM 658 N N . HIS A 1 82 ? -16.671 11.343 9.089 1.00 98.06 82 HIS A N 1
ATOM 659 C CA . HIS A 1 82 ? -15.720 12.394 8.721 1.00 98.06 82 HIS A CA 1
ATOM 660 C C . HIS A 1 82 ? -14.808 11.971 7.558 1.00 98.06 82 HIS A C 1
ATOM 662 O O . HIS A 1 82 ? -14.603 12.734 6.615 1.00 98.06 82 HIS A O 1
ATOM 668 N N . ALA A 1 83 ? -14.282 10.744 7.582 1.00 98.00 83 ALA A N 1
ATOM 669 C CA . ALA A 1 83 ? -13.464 10.205 6.495 1.00 98.00 83 ALA A CA 1
ATOM 670 C C . ALA A 1 83 ? -14.268 10.027 5.194 1.00 98.00 83 ALA A C 1
ATOM 672 O O . ALA A 1 83 ? -13.771 10.333 4.107 1.00 98.00 83 ALA A O 1
ATOM 673 N N . LYS A 1 84 ? -15.527 9.594 5.304 1.00 98.25 84 LYS A N 1
ATOM 674 C CA . LYS A 1 84 ? -16.457 9.465 4.183 1.00 98.25 84 LYS A CA 1
ATOM 675 C C . LYS A 1 84 ? -16.731 10.819 3.525 1.00 98.25 84 LYS A C 1
ATOM 677 O O . LYS A 1 84 ? -16.649 10.939 2.307 1.00 98.25 84 LYS A O 1
ATOM 682 N N . GLU A 1 85 ? -16.999 11.863 4.303 1.00 98.31 85 GLU A N 1
ATOM 683 C CA . GLU A 1 85 ? -17.179 13.211 3.751 1.00 98.31 85 GLU A CA 1
ATOM 684 C C . GLU A 1 85 ? -15.936 13.673 2.972 1.00 98.31 85 GLU A C 1
ATOM 686 O O . GLU A 1 85 ? -16.049 14.242 1.885 1.00 98.31 85 GLU A O 1
ATOM 691 N N . LYS A 1 86 ? -14.733 13.392 3.491 1.00 98.44 86 LYS A N 1
ATOM 692 C CA . LYS A 1 86 ? -13.472 13.761 2.833 1.00 98.44 86 LYS A CA 1
ATOM 693 C C . LYS A 1 86 ? -13.243 13.005 1.522 1.00 98.44 86 LYS A C 1
ATOM 695 O O . LYS A 1 86 ? -12.899 13.644 0.526 1.00 98.44 86 LYS A O 1
ATOM 700 N N . ILE A 1 87 ? -13.441 11.682 1.496 1.00 98.12 87 ILE A N 1
ATOM 701 C CA . ILE A 1 87 ? -13.267 10.886 0.267 1.00 98.12 87 ILE A CA 1
ATOM 702 C C . ILE A 1 87 ? -14.313 11.267 -0.792 1.00 98.12 87 ILE A C 1
ATOM 704 O O . ILE A 1 87 ? -13.972 11.382 -1.970 1.00 98.12 87 ILE A O 1
ATOM 708 N N . ASP A 1 88 ? -15.555 11.550 -0.381 1.00 98.25 88 ASP A N 1
ATOM 709 C CA . ASP A 1 88 ? -16.634 11.969 -1.282 1.00 98.25 88 ASP A CA 1
ATOM 710 C C . ASP A 1 88 ? -16.308 13.313 -1.951 1.00 98.25 88 ASP A C 1
ATOM 712 O O . ASP A 1 88 ? -16.486 13.464 -3.160 1.00 98.25 88 ASP A O 1
ATOM 716 N N . VAL A 1 89 ? -15.754 14.277 -1.202 1.00 98.31 89 VAL A N 1
ATOM 717 C CA . VAL A 1 89 ? -15.299 15.566 -1.756 1.00 98.31 89 VAL A CA 1
ATOM 718 C C . VAL A 1 89 ? -14.186 15.376 -2.793 1.00 98.31 89 VAL A C 1
ATOM 720 O O . VAL A 1 89 ? -14.192 16.056 -3.824 1.00 98.31 89 VAL A O 1
ATOM 723 N N . LEU A 1 90 ? -13.238 14.463 -2.553 1.00 98.31 90 LEU A N 1
ATOM 724 C CA . LEU A 1 90 ? -12.171 14.166 -3.516 1.00 98.31 90 LEU A CA 1
ATOM 725 C C . LEU A 1 90 ? -12.726 13.522 -4.790 1.00 98.31 90 LEU A C 1
ATOM 727 O O . LEU A 1 90 ? -12.414 13.990 -5.888 1.00 98.31 90 LEU A O 1
ATOM 731 N N . ASN A 1 91 ? -13.592 12.516 -4.654 1.00 97.88 91 ASN A N 1
ATOM 732 C CA . ASN A 1 91 ? -14.221 11.851 -5.796 1.00 97.88 91 ASN A CA 1
ATOM 733 C C . ASN A 1 91 ? -15.116 12.805 -6.598 1.00 97.88 91 ASN A C 1
ATOM 735 O O . ASN A 1 91 ? -15.074 12.811 -7.827 1.00 97.88 91 ASN A O 1
ATOM 739 N N . GLN A 1 92 ? -15.845 13.706 -5.934 1.00 97.62 92 GLN A N 1
ATOM 740 C CA . GLN A 1 92 ? -16.634 14.730 -6.620 1.00 97.62 92 GLN A CA 1
ATOM 741 C C . GLN A 1 92 ? -15.754 15.705 -7.421 1.00 97.62 92 GLN A C 1
ATOM 743 O O . GLN A 1 92 ? -16.157 16.179 -8.485 1.00 97.62 92 GLN A O 1
ATOM 748 N N . ARG A 1 93 ? -14.553 16.023 -6.923 1.00 97.31 93 ARG A N 1
ATOM 749 C CA . ARG A 1 93 ? -13.632 16.980 -7.555 1.00 97.31 93 ARG A CA 1
ATOM 750 C C . ARG A 1 93 ? -12.847 16.379 -8.721 1.00 97.31 93 ARG A C 1
ATOM 752 O O . ARG A 1 93 ? -12.586 17.079 -9.698 1.00 97.31 93 ARG A O 1
ATOM 759 N N . TYR A 1 94 ? -12.437 15.121 -8.606 1.00 95.56 94 TYR A N 1
ATOM 760 C CA . TYR A 1 94 ? -11.451 14.505 -9.500 1.00 95.56 94 TYR A CA 1
ATOM 761 C C . TYR A 1 94 ? -11.958 13.260 -10.236 1.00 95.56 94 TYR A C 1
ATOM 763 O O . TYR A 1 94 ? -11.228 12.709 -11.060 1.00 95.56 94 TYR A O 1
ATOM 771 N N . GLY A 1 95 ? -13.199 12.852 -9.976 1.00 93.19 95 GLY A N 1
ATOM 772 C CA . GLY A 1 95 ? -13.767 11.590 -10.432 1.00 93.19 95 GLY A CA 1
ATOM 773 C C . GLY A 1 95 ? -13.490 10.450 -9.455 1.00 93.19 95 GLY A C 1
ATOM 774 O O . GLY A 1 95 ? -12.671 10.578 -8.547 1.00 93.19 95 GLY A O 1
ATOM 775 N N . ASP A 1 96 ? -14.174 9.328 -9.675 1.00 94.31 96 ASP A N 1
ATOM 776 C CA . ASP A 1 96 ? -14.189 8.162 -8.784 1.00 94.31 96 ASP A CA 1
ATOM 777 C C . ASP A 1 96 ? -12.877 7.353 -8.817 1.00 94.31 96 ASP A C 1
ATOM 779 O O . ASP A 1 96 ? -12.852 6.221 -9.295 1.00 94.31 96 ASP A O 1
ATOM 783 N N . VAL A 1 97 ? -11.769 7.950 -8.379 1.00 96.31 97 VAL A N 1
ATOM 784 C CA . VAL A 1 97 ? -10.432 7.323 -8.313 1.00 96.31 97 VAL A CA 1
ATOM 785 C C . VAL A 1 97 ? -9.908 7.196 -6.882 1.00 96.31 97 VAL A C 1
ATOM 787 O O . VAL A 1 97 ? -8.822 6.654 -6.672 1.00 96.31 97 VAL A O 1
ATOM 790 N N . PHE A 1 98 ? -10.647 7.727 -5.904 1.00 98.44 98 PHE A N 1
ATOM 791 C CA . PHE A 1 98 ? -10.291 7.709 -4.493 1.00 98.44 98 PHE A CA 1
ATOM 792 C C . PHE A 1 98 ? -11.114 6.671 -3.729 1.00 98.44 98 PHE A C 1
ATOM 794 O O . PHE A 1 98 ? -12.338 6.602 -3.865 1.00 98.44 98 PHE A O 1
ATOM 801 N N . HIS A 1 99 ? -10.437 5.893 -2.888 1.00 98.56 99 HIS A N 1
ATOM 802 C CA . HIS A 1 99 ? -11.024 4.799 -2.123 1.00 98.56 99 HIS A CA 1
ATOM 803 C C . HIS A 1 99 ? -10.687 4.902 -0.632 1.00 98.56 99 HIS A C 1
ATOM 805 O O . HIS A 1 99 ? -9.590 5.313 -0.249 1.00 98.56 99 HIS A O 1
ATOM 811 N N . LEU A 1 100 ? -11.625 4.501 0.218 1.00 98.50 100 LEU A N 1
ATOM 812 C CA . LEU A 1 100 ? -11.421 4.334 1.652 1.00 98.50 100 LEU A CA 1
ATOM 813 C C . LEU A 1 100 ? -11.667 2.872 2.006 1.00 98.50 100 LEU A C 1
ATOM 815 O O . LEU A 1 100 ? -12.739 2.347 1.714 1.00 98.50 100 LEU A O 1
ATOM 819 N N . PHE A 1 101 ? -10.687 2.256 2.655 1.00 98.06 101 PHE A N 1
ATOM 820 C CA . PHE A 1 101 ? -10.765 0.916 3.218 1.00 98.06 101 PHE A CA 1
ATOM 821 C C . PHE A 1 101 ? -10.568 1.038 4.721 1.00 98.06 101 PHE A C 1
ATOM 823 O O . PHE A 1 101 ? -9.460 1.322 5.174 1.00 98.06 101 PHE A O 1
ATOM 830 N N . LEU A 1 102 ? -11.637 0.874 5.492 1.00 96.50 102 LEU A N 1
ATOM 831 C CA . LEU A 1 102 ? -11.582 0.964 6.945 1.00 96.50 102 LEU A CA 1
ATOM 832 C C . LEU A 1 102 ? -12.060 -0.352 7.556 1.00 96.50 102 LEU A C 1
ATOM 834 O O . LEU A 1 102 ? -13.170 -0.816 7.283 1.00 96.50 102 LEU A O 1
ATOM 838 N N . ARG A 1 103 ? -11.166 -0.967 8.332 1.00 95.12 103 ARG A N 1
ATOM 839 C CA . ARG A 1 103 ? -11.348 -2.306 8.898 1.00 95.12 103 ARG A CA 1
ATOM 840 C C . ARG A 1 103 ? -12.071 -2.278 10.229 1.00 95.12 103 ARG A C 1
ATOM 842 O O . ARG A 1 103 ? -11.914 -1.349 11.025 1.00 95.12 103 ARG A O 1
ATOM 849 N N . GLU A 1 104 ? -12.824 -3.335 10.493 1.00 94.25 104 GLU A N 1
ATOM 850 C CA . GLU A 1 104 ? -13.311 -3.625 11.836 1.00 94.25 104 GLU A CA 1
ATOM 851 C C . GLU A 1 104 ? -12.179 -4.098 12.742 1.00 94.25 104 GLU A C 1
ATOM 853 O O . GLU A 1 104 ? -11.148 -4.607 12.299 1.00 94.25 104 GLU A O 1
ATOM 858 N N . ARG A 1 105 ? -12.389 -3.957 14.052 1.00 94.31 105 ARG A N 1
ATOM 859 C CA . ARG A 1 105 ? -11.495 -4.578 15.019 1.00 94.31 105 ARG A CA 1
ATOM 860 C C . ARG A 1 105 ? -11.854 -6.046 15.206 1.00 94.31 105 ARG A C 1
ATOM 862 O O . ARG A 1 105 ? -13.012 -6.386 15.442 1.00 94.31 105 ARG A O 1
ATOM 869 N N . VAL A 1 106 ? -10.834 -6.889 15.237 1.00 94.06 106 VAL A N 1
ATOM 870 C CA . VAL A 1 106 ? -10.914 -8.294 15.637 1.00 94.06 106 VAL A CA 1
ATOM 871 C C . VAL A 1 106 ? -10.222 -8.453 16.988 1.00 94.06 106 VAL A C 1
ATOM 873 O O . VAL A 1 106 ? -9.287 -7.719 17.314 1.00 94.06 106 VAL A O 1
ATOM 876 N N . TYR A 1 107 ? -10.717 -9.373 17.817 1.00 94.69 107 TYR A N 1
ATOM 877 C CA . TYR A 1 107 ? -10.080 -9.667 19.097 1.00 94.69 107 TYR A CA 1
ATOM 878 C C . TYR A 1 107 ? -8.719 -10.320 18.867 1.00 94.69 107 TYR A C 1
ATOM 880 O O . TYR A 1 107 ? -8.639 -11.339 18.183 1.00 94.69 107 TYR A O 1
ATOM 888 N N . SER A 1 108 ? -7.680 -9.748 19.466 1.00 93.06 108 SER A N 1
ATOM 889 C CA . SER A 1 108 ? -6.334 -10.298 19.444 1.00 93.06 108 SER A CA 1
ATOM 890 C C . SER A 1 108 ? -6.007 -10.937 20.790 1.00 93.06 108 SER A C 1
ATOM 892 O O . SER A 1 108 ? -6.012 -10.273 21.830 1.00 93.06 108 SER A O 1
ATOM 894 N N . GLU A 1 109 ? -5.722 -12.241 20.781 1.00 89.69 109 GLU A N 1
ATOM 895 C CA . GLU A 1 109 ? -5.427 -12.996 22.005 1.00 89.69 109 GLU A CA 1
ATOM 896 C C . GLU A 1 109 ? -4.098 -12.554 22.623 1.00 89.69 109 GLU A C 1
ATOM 898 O O . GLU A 1 109 ? -3.969 -12.473 23.846 1.00 89.69 109 GLU A O 1
ATOM 903 N N . THR A 1 110 ? -3.110 -12.235 21.783 1.00 87.94 110 THR A N 1
ATOM 904 C CA . THR A 1 110 ? -1.780 -11.811 22.235 1.00 87.94 110 THR A CA 1
ATOM 905 C C . THR A 1 110 ? -1.762 -10.413 22.847 1.00 87.94 110 THR A C 1
ATOM 907 O O . THR A 1 110 ? -0.993 -10.183 23.783 1.00 87.94 110 THR A O 1
ATOM 910 N N . SER A 1 111 ? -2.589 -9.481 22.359 1.00 86.50 111 SER A N 1
ATOM 911 C CA . SER A 1 111 ? -2.695 -8.128 22.930 1.00 86.50 111 SER A CA 1
ATOM 912 C C . SER A 1 111 ? -3.772 -8.012 24.015 1.00 86.50 111 SER A C 1
ATOM 914 O O . SER A 1 111 ? -3.722 -7.096 24.838 1.00 86.50 111 SER A O 1
ATOM 916 N N . GLY A 1 112 ? -4.741 -8.934 24.037 1.00 93.44 112 GLY A N 1
ATOM 917 C CA . GLY A 1 112 ? -5.909 -8.876 24.913 1.00 93.44 112 GLY A CA 1
ATOM 918 C C . GLY A 1 112 ? -6.865 -7.726 24.576 1.00 93.44 112 GLY A C 1
ATOM 919 O O . GLY A 1 112 ? -7.652 -7.324 25.435 1.00 93.44 112 GLY A O 1
ATOM 920 N N . LYS A 1 113 ? -6.780 -7.173 23.359 1.00 94.69 113 LYS A N 1
ATOM 921 C CA . LYS A 1 113 ? -7.551 -6.020 22.876 1.00 94.69 113 LYS A CA 1
ATOM 922 C C . LYS A 1 113 ? -8.180 -6.316 21.517 1.00 94.69 113 LYS A C 1
ATOM 924 O O . LYS A 1 113 ? -7.738 -7.190 20.777 1.00 94.69 113 LYS A O 1
ATOM 929 N N . PHE A 1 114 ? -9.199 -5.542 21.172 1.00 95.31 114 PHE A N 1
ATOM 930 C CA . PHE A 1 114 ? -9.734 -5.457 19.821 1.00 95.31 114 PHE A CA 1
ATOM 931 C C . PHE A 1 114 ? -8.866 -4.509 18.994 1.00 95.31 114 PHE A C 1
ATOM 933 O O . PHE A 1 114 ? -8.606 -3.381 19.415 1.00 95.31 114 PHE A O 1
ATOM 940 N N . MET A 1 115 ? -8.421 -4.950 17.819 1.00 93.44 115 MET A N 1
ATOM 941 C CA . MET A 1 115 ? -7.570 -4.170 16.918 1.00 93.44 115 MET A CA 1
ATOM 942 C C . MET A 1 115 ? -7.676 -4.649 15.465 1.00 93.44 115 MET A C 1
ATOM 944 O O . MET A 1 115 ? -8.293 -5.678 15.203 1.00 93.44 115 MET A O 1
ATOM 948 N N . GLY A 1 116 ? -7.084 -3.921 14.514 1.00 91.69 116 GLY A N 1
ATOM 949 C CA . GLY A 1 116 ? -6.993 -4.388 13.126 1.00 91.69 116 GLY A CA 1
ATOM 950 C C . GLY A 1 116 ? -6.246 -5.724 13.045 1.00 91.69 116 GLY A C 1
ATOM 951 O O . GLY A 1 116 ? -5.151 -5.857 13.606 1.00 91.69 116 GLY A O 1
ATOM 952 N N . TYR A 1 117 ? -6.841 -6.707 12.364 1.00 90.44 117 TYR A N 1
ATOM 953 C CA . TYR A 1 117 ? -6.258 -8.039 12.192 1.00 90.44 117 TYR A CA 1
ATOM 954 C C . TYR A 1 117 ? -4.827 -7.922 11.650 1.00 90.44 117 TYR A C 1
ATOM 956 O O . TYR A 1 117 ? -4.583 -7.197 10.684 1.00 90.44 117 TYR A O 1
ATOM 964 N N . GLU A 1 118 ? -3.866 -8.582 12.305 1.00 86.56 118 GLU A N 1
ATOM 965 C CA . GLU A 1 118 ? -2.460 -8.650 11.871 1.00 86.56 118 GLU A CA 1
ATOM 966 C C . GLU A 1 118 ? -1.780 -7.292 11.572 1.00 86.56 118 GLU A C 1
ATOM 968 O O . GLU A 1 118 ? -0.802 -7.220 10.821 1.00 86.56 118 GLU A O 1
ATOM 973 N N . ARG A 1 119 ? -2.264 -6.190 12.175 1.00 85.88 119 ARG A N 1
ATOM 974 C CA . ARG A 1 119 ? -1.731 -4.824 11.981 1.00 85.88 119 ARG A CA 1
ATOM 975 C C . ARG A 1 119 ? -1.518 -4.518 10.485 1.00 85.88 119 ARG A C 1
ATOM 977 O O . ARG A 1 119 ? -2.440 -4.679 9.688 1.00 85.88 119 ARG A O 1
ATOM 984 N N . LYS A 1 120 ? -0.304 -4.094 10.098 1.00 84.88 120 LYS A N 1
ATOM 985 C CA . LYS A 1 120 ? 0.063 -3.720 8.724 1.00 84.88 120 LYS A CA 1
ATOM 986 C C . LYS A 1 120 ? 0.026 -4.909 7.755 1.00 84.88 120 LYS A C 1
ATOM 988 O O . LYS A 1 120 ? -0.459 -4.733 6.643 1.00 84.88 120 LYS A O 1
ATOM 993 N N . ARG A 1 121 ? 0.447 -6.110 8.180 1.00 88.81 121 ARG A N 1
ATOM 994 C CA . ARG A 1 121 ? 0.390 -7.324 7.345 1.00 88.81 121 ARG A CA 1
ATOM 995 C C . ARG A 1 121 ? -1.047 -7.652 6.981 1.00 88.81 121 ARG A C 1
ATOM 997 O O . ARG A 1 121 ? -1.378 -7.766 5.807 1.00 88.81 121 ARG A O 1
ATOM 1004 N N . GLY A 1 122 ? -1.905 -7.764 7.993 1.00 91.38 122 GLY A N 1
ATOM 1005 C CA . GLY A 1 122 ? -3.307 -8.107 7.779 1.00 91.38 122 GLY A CA 1
ATOM 1006 C C . GLY A 1 122 ? -4.033 -7.062 6.946 1.00 91.38 122 GLY A C 1
ATOM 1007 O O . GLY A 1 122 ? -4.873 -7.427 6.136 1.00 91.38 122 GLY A O 1
ATOM 1008 N N . ALA A 1 123 ? -3.648 -5.785 7.056 1.00 93.06 123 ALA A N 1
ATOM 1009 C CA . ALA A 1 123 ? -4.220 -4.733 6.222 1.00 93.06 123 ALA A CA 1
ATOM 1010 C C . ALA A 1 123 ? -3.964 -5.001 4.730 1.00 93.06 123 ALA A C 1
ATOM 1012 O O . ALA A 1 123 ? -4.862 -4.833 3.906 1.00 93.06 123 ALA A O 1
ATOM 1013 N N . LEU A 1 124 ? -2.751 -5.443 4.384 1.00 93.38 124 LEU A N 1
ATOM 1014 C CA . LEU A 1 124 ? -2.374 -5.778 3.011 1.00 93.38 124 LEU A CA 1
ATOM 1015 C C . LEU A 1 124 ? -2.977 -7.101 2.540 1.00 93.38 124 LEU A C 1
ATOM 1017 O O . LEU A 1 124 ? -3.436 -7.167 1.402 1.00 93.38 124 LEU A O 1
ATOM 1021 N N . CYS A 1 125 ? -3.032 -8.117 3.406 1.00 94.38 125 CYS A N 1
ATOM 1022 C CA . CYS A 1 125 ? -3.728 -9.372 3.113 1.00 94.38 125 CYS A CA 1
ATOM 1023 C C . CYS A 1 125 ? -5.206 -9.123 2.802 1.00 94.38 125 CYS A C 1
ATOM 1025 O O . CYS A 1 125 ? -5.691 -9.537 1.754 1.00 94.38 125 CYS A O 1
ATOM 1027 N N . GLU A 1 126 ? -5.903 -8.360 3.644 1.00 95.50 126 GLU A N 1
ATOM 1028 C CA . GLU A 1 126 ? -7.308 -8.031 3.414 1.00 95.50 126 GLU A CA 1
ATOM 1029 C C . GLU A 1 126 ? -7.498 -7.141 2.189 1.00 95.50 126 GLU A C 1
ATOM 1031 O O . GLU A 1 126 ? -8.456 -7.324 1.444 1.00 95.50 126 GLU A O 1
ATOM 1036 N N . LEU A 1 127 ? -6.583 -6.204 1.918 1.00 96.94 127 LEU A N 1
ATOM 1037 C CA . LEU A 1 127 ? -6.629 -5.439 0.673 1.00 96.94 127 LEU A CA 1
ATOM 1038 C C . LEU A 1 127 ? -6.488 -6.357 -0.549 1.00 96.94 127 LEU A C 1
ATOM 1040 O O . LEU A 1 127 ? -7.234 -6.205 -1.514 1.00 96.94 127 LEU A O 1
ATOM 1044 N N . CYS A 1 128 ? -5.572 -7.326 -0.506 1.00 96.50 128 CYS A N 1
ATOM 1045 C CA . CYS A 1 128 ? -5.411 -8.330 -1.554 1.00 96.50 128 CYS A CA 1
ATOM 1046 C C . CYS A 1 128 ? -6.681 -9.182 -1.713 1.00 96.50 128 CYS A C 1
ATOM 1048 O O . CYS A 1 128 ? -7.160 -9.364 -2.832 1.00 96.50 128 CYS A O 1
ATOM 1050 N N . ASP A 1 129 ? -7.279 -9.631 -0.608 1.00 96.50 129 ASP A N 1
ATOM 1051 C CA . ASP A 1 129 ? -8.544 -10.367 -0.606 1.00 96.50 129 ASP A CA 1
ATOM 1052 C C . ASP A 1 129 ? -9.686 -9.545 -1.210 1.00 96.50 129 ASP A C 1
ATOM 1054 O O . ASP A 1 129 ? -10.424 -10.052 -2.056 1.00 96.50 129 ASP A O 1
ATOM 1058 N N . PHE A 1 130 ? -9.788 -8.261 -0.865 1.00 97.12 130 PHE A N 1
ATOM 1059 C CA . PHE A 1 130 ? -10.780 -7.353 -1.434 1.00 97.12 130 PHE A CA 1
ATOM 1060 C C . PHE A 1 130 ? -10.616 -7.204 -2.951 1.00 97.12 130 PHE A C 1
ATOM 1062 O O . PHE A 1 130 ? -11.597 -7.282 -3.690 1.00 97.12 130 PHE A O 1
ATOM 1069 N N . LEU A 1 131 ? -9.382 -7.034 -3.440 1.00 97.06 131 LEU A N 1
ATOM 1070 C CA . LEU A 1 131 ? -9.100 -6.925 -4.878 1.00 97.06 131 LEU A CA 1
ATOM 1071 C C . LEU A 1 131 ? -9.451 -8.210 -5.649 1.00 97.06 131 LEU A C 1
ATOM 1073 O O . LEU A 1 131 ? -9.818 -8.133 -6.823 1.00 97.06 131 LEU A O 1
ATOM 1077 N N . HIS A 1 132 ? -9.411 -9.365 -4.981 1.00 96.12 132 HIS A N 1
ATOM 1078 C CA . HIS A 1 132 ? -9.860 -10.658 -5.505 1.00 96.12 132 HIS A CA 1
ATOM 1079 C C . HIS A 1 132 ? -11.337 -10.968 -5.224 1.00 96.12 132 HIS A C 1
ATOM 1081 O O . HIS A 1 132 ? -11.791 -12.079 -5.501 1.00 96.12 132 HIS A O 1
ATOM 1087 N N . GLN A 1 133 ? -12.100 -10.008 -4.688 1.00 94.56 133 GLN A N 1
ATOM 1088 C CA . GLN A 1 133 ? -13.517 -10.167 -4.339 1.00 94.56 133 GLN A CA 1
ATOM 1089 C C . GLN A 1 133 ? -13.766 -11.294 -3.316 1.00 94.56 133 GLN A C 1
ATOM 1091 O O . GLN A 1 133 ? -14.813 -11.947 -3.321 1.00 94.56 133 GLN A O 1
ATOM 1096 N N . ARG A 1 134 ? -12.793 -11.540 -2.432 1.00 94.94 134 ARG A N 1
ATOM 1097 C CA . ARG A 1 134 ? -12.918 -12.430 -1.273 1.00 94.94 134 ARG A CA 1
ATOM 1098 C C . ARG A 1 134 ? -13.437 -11.651 -0.059 1.00 94.94 134 ARG A C 1
ATOM 1100 O O . ARG A 1 134 ? -13.496 -10.424 -0.060 1.00 94.94 134 ARG A O 1
ATOM 1107 N N . LEU A 1 135 ? -13.882 -12.381 0.964 1.00 92.56 135 LEU A N 1
ATOM 1108 C CA . LEU A 1 135 ? -14.439 -11.790 2.184 1.00 92.56 135 LEU A CA 1
ATOM 1109 C C . LEU A 1 135 ? -13.348 -11.094 3.004 1.00 92.56 135 LEU A C 1
ATOM 1111 O O . LEU A 1 135 ? -12.272 -11.652 3.187 1.00 92.56 135 LEU A O 1
ATOM 1115 N N . THR A 1 136 ? -13.664 -9.916 3.538 1.00 93.69 136 THR A N 1
ATOM 1116 C CA . THR A 1 136 ? -12.767 -9.104 4.373 1.00 93.69 136 THR A CA 1
ATOM 1117 C C . THR A 1 136 ? -13.539 -8.455 5.517 1.00 93.69 136 THR A C 1
ATOM 1119 O O . THR A 1 136 ? -14.770 -8.514 5.569 1.00 93.69 136 THR A O 1
ATOM 1122 N N . THR A 1 137 ? -12.820 -7.806 6.431 1.00 90.94 137 THR A N 1
ATOM 1123 C CA . THR A 1 137 ? -13.386 -7.012 7.528 1.00 90.94 137 THR A CA 1
ATOM 1124 C C . THR A 1 137 ? -13.562 -5.533 7.167 1.00 90.94 137 THR A C 1
ATOM 1126 O O . THR A 1 137 ? -13.801 -4.709 8.049 1.00 90.94 137 THR A O 1
ATOM 1129 N N . PHE A 1 138 ? -13.473 -5.158 5.883 1.00 91.31 138 PHE A N 1
ATOM 1130 C CA . PHE A 1 138 ? -13.762 -3.794 5.425 1.00 91.31 138 PHE A CA 1
ATOM 1131 C C . PHE A 1 138 ? -15.266 -3.491 5.495 1.00 91.31 138 PHE A C 1
ATOM 1133 O O . PHE A 1 138 ? -15.948 -3.403 4.474 1.00 91.31 138 PHE A O 1
ATOM 1140 N N . SER A 1 139 ? -15.811 -3.307 6.697 1.00 84.12 139 SER A N 1
ATOM 1141 C CA . SER A 1 139 ? -17.222 -2.938 6.862 1.00 84.12 139 SER A CA 1
ATOM 1142 C C . SER A 1 139 ? -17.521 -1.495 6.463 1.00 84.12 139 SER A C 1
ATOM 1144 O O . SER A 1 139 ? -18.673 -1.134 6.215 1.00 84.12 139 SER A O 1
ATOM 1146 N N . TYR A 1 140 ? -16.473 -0.683 6.340 1.00 91.00 140 TYR A N 1
ATOM 1147 C CA . TYR A 1 140 ? -16.529 0.712 5.946 1.00 91.00 140 TYR A CA 1
ATOM 1148 C C . TYR A 1 140 ? -15.698 0.921 4.675 1.00 91.00 140 TYR A C 1
ATOM 1150 O O . TYR A 1 140 ? -14.551 1.369 4.722 1.00 91.00 140 TYR A O 1
ATOM 1158 N N . TYR A 1 141 ? -16.285 0.589 3.525 1.00 96.50 141 TYR A N 1
ATOM 1159 C CA . TYR A 1 141 ? -15.708 0.881 2.213 1.00 96.50 141 TYR A CA 1
ATOM 1160 C C . TYR A 1 141 ? -16.390 2.090 1.558 1.00 96.50 141 TYR A C 1
ATOM 1162 O O . TYR A 1 141 ? -17.616 2.226 1.589 1.00 96.50 141 TYR A O 1
ATOM 1170 N N . CYS A 1 142 ? -15.603 2.972 0.939 1.00 97.44 142 CYS A N 1
ATOM 1171 C CA . CYS A 1 142 ? -16.109 4.045 0.081 1.00 97.44 142 CYS A CA 1
ATOM 1172 C C . CYS A 1 142 ? -15.298 4.114 -1.215 1.00 97.44 142 CYS A C 1
ATOM 1174 O O . CYS A 1 142 ? -14.071 4.075 -1.181 1.00 97.44 142 CYS A O 1
ATOM 1176 N N . GLY A 1 143 ? -15.978 4.277 -2.349 1.00 96.19 143 GLY A N 1
ATOM 1177 C CA . GLY A 1 143 ? -15.367 4.353 -3.677 1.00 96.19 143 GLY A CA 1
ATOM 1178 C C . GLY A 1 143 ? -16.092 3.465 -4.687 1.00 96.19 143 GLY A C 1
ATOM 1179 O O . GLY A 1 143 ? -17.043 2.761 -4.353 1.00 96.19 143 GLY A O 1
ATOM 1180 N N . THR A 1 144 ? -15.645 3.481 -5.942 1.00 95.81 144 THR A N 1
ATOM 1181 C CA . THR A 1 144 ? -16.264 2.683 -7.015 1.00 95.81 144 THR A CA 1
ATOM 1182 C C . THR A 1 144 ? -15.510 1.369 -7.215 1.00 95.81 144 THR A C 1
ATOM 1184 O O . THR A 1 144 ? -14.435 1.367 -7.800 1.00 95.81 144 THR A O 1
ATOM 1187 N N . GLU A 1 145 ? -16.053 0.234 -6.765 1.00 94.31 145 GLU A N 1
ATOM 1188 C CA . GLU A 1 145 ? -15.360 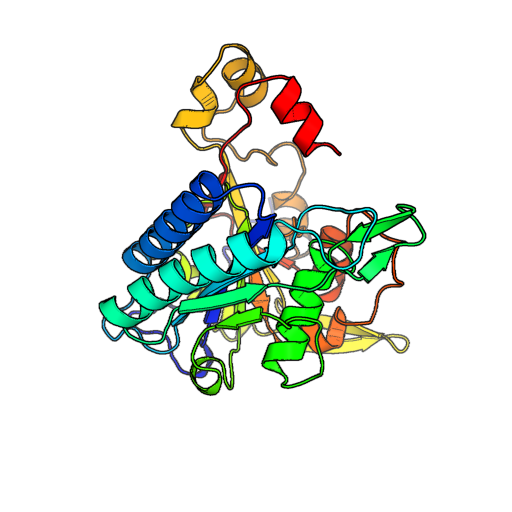-1.076 -6.822 1.00 94.31 145 GLU A CA 1
ATOM 1189 C C . GLU A 1 145 ? -14.924 -1.488 -8.234 1.00 94.31 145 GLU A C 1
ATOM 1191 O O . GLU A 1 145 ? -13.809 -1.971 -8.421 1.00 94.31 145 GLU A O 1
ATOM 1196 N N . SER A 1 146 ? -15.734 -1.202 -9.258 1.00 94.88 146 SER A N 1
ATOM 1197 C CA . SER A 1 146 ? -15.387 -1.522 -10.652 1.00 94.88 146 SER A CA 1
ATOM 1198 C C . SER A 1 146 ? -14.125 -0.799 -11.145 1.00 94.88 146 SER A C 1
ATOM 1200 O O . SER A 1 146 ? -13.456 -1.240 -12.082 1.00 94.88 146 SER A O 1
ATOM 1202 N N . LYS A 1 147 ? -13.726 0.299 -10.487 1.00 95.62 147 LYS A N 1
ATOM 1203 C CA . LYS A 1 147 ? -12.456 0.987 -10.758 1.00 95.62 147 LYS A CA 1
ATOM 1204 C C . LYS A 1 147 ? -11.249 0.220 -10.242 1.00 95.62 147 LYS A C 1
ATOM 1206 O O . LYS A 1 147 ? -10.157 0.462 -10.753 1.00 95.62 147 LYS A O 1
ATOM 1211 N N . LEU A 1 148 ? -11.429 -0.736 -9.337 1.00 96.88 148 LEU A N 1
ATOM 1212 C CA . LEU A 1 148 ? -10.371 -1.573 -8.769 1.00 96.88 148 LEU A CA 1
ATOM 1213 C C . LEU A 1 148 ? -10.257 -2.950 -9.433 1.00 96.88 148 LEU A C 1
ATOM 1215 O O . LEU A 1 148 ? -9.244 -3.620 -9.251 1.00 96.88 148 LEU A O 1
ATOM 1219 N N . GLU A 1 149 ? -11.221 -3.350 -10.264 1.00 94.94 149 GLU A N 1
ATOM 1220 C CA . GLU A 1 149 ? -11.153 -4.612 -11.012 1.00 94.94 149 GLU A CA 1
ATOM 1221 C C . GLU A 1 149 ? -9.868 -4.718 -11.842 1.00 94.94 149 GLU A C 1
ATOM 1223 O O . GLU A 1 149 ? -9.489 -3.772 -12.538 1.00 94.94 149 GLU A O 1
ATOM 1228 N N . ASN A 1 150 ? -9.216 -5.880 -11.823 1.00 95.56 150 ASN A N 1
ATOM 1229 C CA . ASN A 1 150 ? -7.953 -6.123 -12.529 1.00 95.56 150 ASN A CA 1
ATOM 1230 C 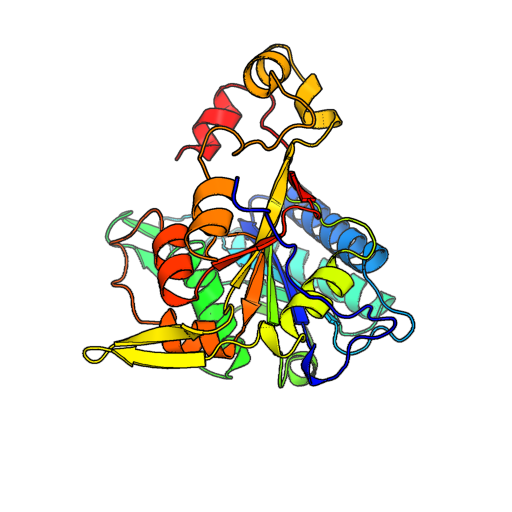C . ASN A 1 150 ? -6.805 -5.189 -12.091 1.00 95.56 150 ASN A C 1
ATOM 1232 O O . ASN A 1 150 ? -5.924 -4.879 -12.897 1.00 95.56 150 ASN A O 1
ATOM 1236 N N . THR A 1 151 ? -6.801 -4.706 -10.845 1.00 98.31 151 THR A N 1
ATOM 1237 C CA . THR A 1 151 ? -5.620 -4.033 -10.280 1.00 98.31 151 THR A CA 1
ATOM 1238 C C . THR A 1 151 ? -4.449 -5.011 -10.259 1.00 98.31 151 THR A C 1
ATOM 1240 O O . THR A 1 151 ? -4.562 -6.095 -9.702 1.00 98.31 151 THR A O 1
ATOM 1243 N N . GLN A 1 152 ? -3.347 -4.633 -10.902 1.00 98.44 152 GLN A N 1
ATOM 1244 C CA . GLN A 1 152 ? -2.144 -5.456 -11.032 1.00 98.44 152 GLN A CA 1
ATOM 1245 C C . GLN A 1 152 ? -1.174 -5.202 -9.881 1.00 98.44 152 GLN A C 1
ATOM 1247 O O . GLN A 1 152 ? -0.527 -6.126 -9.395 1.00 98.44 152 GLN A O 1
ATOM 1252 N N . TYR A 1 153 ? -1.090 -3.944 -9.439 1.00 98.62 153 TYR A N 1
ATOM 1253 C CA . TYR A 1 153 ? -0.106 -3.517 -8.454 1.00 98.62 153 TYR A CA 1
ATOM 1254 C C . TYR A 1 153 ? -0.722 -2.725 -7.308 1.00 98.62 153 TYR A C 1
ATOM 1256 O O . TYR A 1 153 ? -1.665 -1.950 -7.494 1.00 98.62 153 TYR A O 1
ATOM 1264 N N . VAL A 1 154 ? -0.126 -2.863 -6.127 1.00 98.38 154 VAL A N 1
ATOM 1265 C CA . VAL A 1 154 ? -0.418 -2.024 -4.962 1.00 98.38 154 VAL A CA 1
ATOM 1266 C C . VAL A 1 154 ? 0.848 -1.292 -4.541 1.00 98.38 154 VAL A C 1
ATOM 1268 O O . VAL A 1 154 ? 1.901 -1.902 -4.385 1.00 98.38 154 VAL A O 1
ATOM 1271 N N . VAL A 1 155 ? 0.755 0.023 -4.347 1.00 97.62 155 VAL A N 1
ATOM 1272 C CA . VAL A 1 155 ? 1.815 0.820 -3.719 1.00 97.62 155 VAL A CA 1
ATOM 1273 C C . VAL A 1 155 ? 1.425 1.103 -2.281 1.00 97.62 155 VAL A C 1
ATOM 1275 O O . VAL A 1 155 ? 0.358 1.666 -2.038 1.00 97.62 155 VAL A O 1
ATOM 1278 N N . THR A 1 156 ? 2.294 0.757 -1.336 1.00 93.56 156 THR A N 1
ATOM 1279 C CA . THR A 1 156 ? 2.057 0.966 0.095 1.00 93.56 156 THR A CA 1
ATOM 1280 C C . THR A 1 156 ? 2.922 2.098 0.627 1.00 93.56 156 THR A C 1
ATOM 1282 O O . THR A 1 156 ? 4.150 2.092 0.507 1.00 93.56 156 THR A O 1
ATOM 1285 N N . LEU A 1 157 ? 2.268 3.098 1.215 1.00 93.12 157 LEU A N 1
ATOM 1286 C CA . LEU A 1 157 ? 2.908 4.260 1.822 1.00 93.12 157 LEU A CA 1
ATOM 1287 C C . LEU A 1 157 ? 2.469 4.385 3.278 1.00 93.12 157 LEU A C 1
ATOM 1289 O O . LEU A 1 157 ? 1.300 4.171 3.591 1.00 93.12 157 LEU A O 1
ATOM 1293 N N . ASP A 1 158 ? 3.372 4.812 4.154 1.00 89.75 158 ASP A N 1
ATOM 1294 C CA . ASP A 1 158 ? 2.999 5.197 5.515 1.00 89.75 158 ASP A CA 1
ATOM 1295 C C . ASP A 1 158 ? 2.549 6.673 5.559 1.00 89.75 158 ASP A C 1
ATOM 1297 O O . ASP A 1 158 ? 2.797 7.471 4.639 1.00 89.75 158 ASP A O 1
ATOM 1301 N N . CYS A 1 159 ? 1.906 7.076 6.659 1.00 86.25 159 CYS A N 1
ATOM 1302 C CA . CYS A 1 159 ? 1.485 8.461 6.915 1.00 86.25 159 CYS A CA 1
ATOM 1303 C C . CYS A 1 159 ? 2.617 9.494 6.824 1.00 86.25 159 CYS A C 1
ATOM 1305 O O . CYS A 1 159 ? 2.356 10.658 6.526 1.00 86.25 159 CYS A O 1
ATOM 1307 N N . ASP A 1 160 ? 3.872 9.095 6.987 1.00 84.38 160 ASP A N 1
ATOM 1308 C CA . ASP A 1 160 ? 5.058 9.951 6.922 1.00 84.38 160 ASP A CA 1
ATOM 1309 C C . ASP A 1 160 ? 5.879 9.788 5.632 1.00 84.38 160 ASP A C 1
ATOM 1311 O O . ASP A 1 160 ? 6.789 10.582 5.386 1.00 84.38 160 ASP A O 1
ATOM 1315 N N . THR A 1 161 ? 5.537 8.819 4.778 1.00 87.50 161 THR A N 1
ATOM 1316 C CA . THR A 1 161 ? 6.240 8.573 3.513 1.00 87.50 161 THR A CA 1
ATOM 1317 C C . THR A 1 161 ? 5.733 9.481 2.403 1.00 87.50 161 THR A C 1
ATOM 1319 O O . THR A 1 161 ? 4.535 9.568 2.133 1.00 87.50 161 THR A O 1
ATOM 1322 N N . ASN A 1 162 ? 6.644 10.155 1.718 1.00 89.44 162 ASN A N 1
ATOM 1323 C CA . ASN A 1 162 ? 6.348 11.051 0.613 1.00 89.44 162 ASN A CA 1
ATOM 1324 C C . ASN A 1 162 ? 6.748 10.416 -0.717 1.00 89.44 162 ASN A C 1
ATOM 1326 O O . ASN A 1 162 ? 7.924 10.118 -0.941 1.00 89.44 162 ASN A O 1
ATOM 1330 N N . LEU A 1 163 ? 5.763 10.313 -1.611 1.00 92.62 163 LEU A N 1
ATOM 1331 C CA . LEU A 1 163 ? 5.955 10.010 -3.024 1.00 92.62 163 LEU A CA 1
ATOM 1332 C C . LEU A 1 163 ? 6.161 11.319 -3.803 1.00 92.62 163 LEU A C 1
ATOM 1334 O O . LEU A 1 163 ? 5.368 12.265 -3.710 1.00 92.62 163 LEU A O 1
ATOM 1338 N N . GLY A 1 164 ? 7.277 11.397 -4.519 1.00 92.75 164 GLY A N 1
ATOM 1339 C CA . GLY A 1 164 ? 7.672 12.517 -5.365 1.00 92.75 164 GLY A CA 1
ATOM 1340 C C . GLY A 1 164 ? 6.828 12.637 -6.634 1.00 92.75 164 GLY A C 1
ATOM 1341 O O . GLY A 1 164 ? 5.899 11.868 -6.866 1.00 92.75 164 GLY A O 1
ATOM 1342 N N . ILE A 1 165 ? 7.141 13.645 -7.449 1.00 94.44 165 ILE A N 1
ATOM 1343 C CA . ILE A 1 165 ? 6.449 13.891 -8.721 1.00 94.44 165 ILE A CA 1
ATOM 1344 C C . ILE A 1 165 ? 6.863 12.822 -9.733 1.00 94.44 165 ILE A C 1
ATOM 1346 O O . ILE A 1 165 ? 8.057 12.615 -9.932 1.00 94.44 165 ILE A O 1
ATOM 1350 N N . GLY A 1 166 ? 5.887 12.164 -10.362 1.00 93.31 166 GLY A N 1
ATOM 1351 C CA . GLY A 1 166 ? 6.106 11.163 -11.416 1.00 93.31 166 GLY A CA 1
ATOM 1352 C C . GLY A 1 166 ? 6.720 9.832 -10.961 1.00 93.31 166 GLY A C 1
ATOM 1353 O O . GLY A 1 166 ? 6.827 8.913 -11.770 1.00 93.31 166 GLY A O 1
ATOM 1354 N N . GLN A 1 167 ? 7.076 9.692 -9.681 1.00 95.25 167 GLN A N 1
ATOM 1355 C CA . GLN A 1 167 ? 7.705 8.479 -9.150 1.00 95.25 167 GLN A CA 1
ATOM 1356 C C . GLN A 1 167 ? 6.776 7.263 -9.205 1.00 95.25 167 GLN A C 1
ATOM 1358 O O . GLN A 1 167 ? 7.256 6.141 -9.327 1.00 95.25 167 GLN A O 1
ATOM 1363 N N . LEU A 1 168 ? 5.454 7.468 -9.161 1.00 96.81 168 LEU A N 1
ATOM 1364 C CA . LEU A 1 168 ? 4.494 6.379 -9.337 1.00 96.81 168 LEU A CA 1
ATOM 1365 C C . LEU A 1 168 ? 4.625 5.732 -10.720 1.00 96.81 168 LEU A C 1
ATOM 1367 O O . LEU A 1 168 ? 4.734 4.515 -10.817 1.00 96.81 168 LEU A O 1
ATOM 1371 N N . SER A 1 169 ? 4.659 6.537 -11.786 1.00 96.50 169 SER A N 1
ATOM 1372 C CA . SER A 1 169 ? 4.816 6.031 -13.155 1.00 96.50 169 SER A CA 1
ATOM 1373 C C . SER A 1 169 ? 6.147 5.316 -13.345 1.00 96.50 169 SER A C 1
ATOM 1375 O O . SER A 1 169 ? 6.213 4.323 -14.061 1.00 96.50 169 SER A O 1
ATOM 1377 N N . GLU A 1 170 ? 7.199 5.797 -12.687 1.00 95.88 170 GLU A N 1
ATOM 1378 C CA . GLU A 1 170 ? 8.514 5.167 -12.722 1.00 95.88 170 GLU A CA 1
ATOM 1379 C C . GLU A 1 170 ? 8.515 3.815 -11.983 1.00 95.88 170 GLU A C 1
ATOM 1381 O O . GLU A 1 170 ? 9.023 2.839 -12.529 1.00 95.88 170 GLU A O 1
ATOM 1386 N N . LEU A 1 171 ? 7.868 3.710 -10.812 1.00 96.81 171 LEU A N 1
ATOM 1387 C CA . LEU A 1 171 ? 7.668 2.436 -10.102 1.00 96.81 171 LEU A CA 1
ATOM 1388 C C . LEU A 1 171 ? 6.902 1.423 -10.954 1.00 96.81 171 LEU A C 1
ATOM 1390 O O . LEU A 1 171 ? 7.328 0.277 -11.100 1.00 96.81 171 LEU A O 1
ATOM 1394 N N . ILE A 1 172 ? 5.793 1.861 -11.553 1.00 97.94 172 ILE A N 1
ATOM 1395 C CA . ILE A 1 172 ? 4.988 1.028 -12.448 1.00 97.94 172 ILE A CA 1
ATOM 1396 C C . ILE A 1 172 ? 5.825 0.608 -13.655 1.00 97.94 172 ILE A C 1
ATOM 1398 O O . ILE A 1 172 ? 5.809 -0.561 -14.021 1.00 97.94 172 ILE A O 1
ATOM 1402 N N . GLY A 1 173 ? 6.608 1.527 -14.228 1.00 97.44 173 GLY A N 1
ATOM 1403 C CA . GLY A 1 173 ? 7.528 1.282 -15.338 1.00 97.44 173 GLY A CA 1
ATOM 1404 C C . GLY A 1 173 ? 8.537 0.169 -15.066 1.00 97.44 173 GLY A C 1
ATOM 1405 O O . GLY A 1 173 ? 8.883 -0.574 -15.987 1.00 97.44 173 GLY A O 1
ATOM 1406 N N . VAL A 1 174 ? 8.987 0.027 -13.815 1.00 97.19 1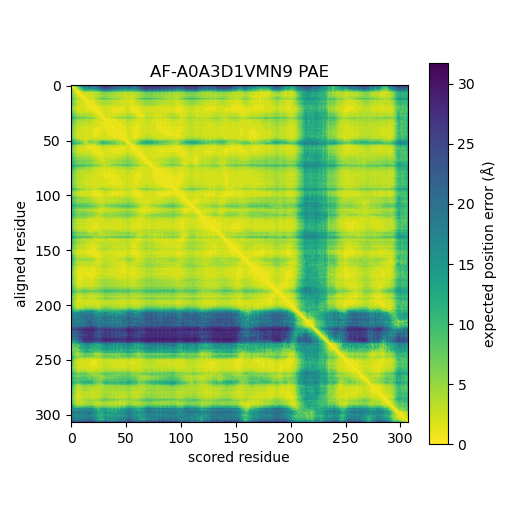74 VAL A N 1
ATOM 1407 C CA . VAL A 1 174 ? 9.844 -1.085 -13.387 1.00 97.19 174 VAL A CA 1
ATOM 1408 C C . VAL A 1 174 ? 9.028 -2.381 -13.326 1.00 97.19 174 VAL A C 1
ATOM 1410 O O . VAL A 1 174 ? 9.444 -3.375 -13.917 1.00 97.19 174 VAL A O 1
ATOM 1413 N N . MET A 1 175 ? 7.857 -2.380 -12.682 1.00 97.38 175 MET A N 1
ATOM 1414 C CA . MET A 1 175 ? 7.024 -3.585 -12.532 1.00 97.38 175 MET A CA 1
ATOM 1415 C C . MET A 1 175 ? 6.544 -4.163 -13.869 1.00 97.38 175 MET A C 1
ATOM 1417 O O . MET A 1 175 ? 6.582 -5.374 -14.071 1.00 97.38 175 MET A O 1
ATOM 1421 N N . VAL A 1 176 ? 6.136 -3.310 -14.814 1.00 97.25 176 VAL A N 1
ATOM 1422 C CA . VAL A 1 176 ? 5.649 -3.766 -16.128 1.00 97.25 176 VAL A CA 1
ATOM 1423 C C . VAL A 1 176 ? 6.771 -4.252 -17.048 1.00 97.25 176 VAL A C 1
ATOM 1425 O O . VAL A 1 176 ? 6.492 -4.827 -18.105 1.00 97.25 176 VAL A O 1
ATOM 1428 N N . HIS A 1 177 ? 8.037 -3.994 -16.705 1.00 97.19 177 HIS A N 1
ATOM 1429 C CA . HIS A 1 177 ? 9.157 -4.390 -17.542 1.00 97.19 177 HIS A CA 1
ATOM 1430 C C . HIS A 1 177 ? 9.270 -5.928 -17.575 1.00 97.19 177 HIS A C 1
ATOM 1432 O O . HIS A 1 177 ? 9.395 -6.543 -16.516 1.00 97.19 177 HIS A O 1
ATOM 1438 N N . PRO A 1 178 ? 9.313 -6.579 -18.757 1.00 95.69 178 PRO A N 1
ATOM 1439 C CA . PRO A 1 178 ? 9.262 -8.042 -18.855 1.00 95.69 178 PRO A CA 1
ATOM 1440 C C . PRO A 1 178 ? 10.332 -8.788 -18.050 1.00 95.69 178 PRO A C 1
ATOM 1442 O O . PRO A 1 178 ? 10.056 -9.859 -17.528 1.00 95.69 178 PRO A O 1
ATOM 1445 N N . LEU A 1 179 ? 11.534 -8.214 -17.920 1.00 94.88 179 LEU A N 1
ATOM 1446 C CA . LEU A 1 179 ? 12.627 -8.808 -17.131 1.00 94.88 179 LEU A CA 1
ATOM 1447 C C . LEU A 1 179 ? 12.387 -8.803 -15.613 1.00 94.88 179 LEU A C 1
ATOM 1449 O O . LEU A 1 179 ? 13.068 -9.532 -14.903 1.00 94.88 179 LEU A O 1
ATOM 1453 N N . ASN A 1 180 ? 11.455 -7.987 -15.118 1.00 95.62 180 ASN A N 1
ATOM 1454 C CA . ASN A 1 180 ? 11.135 -7.911 -13.693 1.00 95.62 180 ASN A CA 1
ATOM 1455 C C . ASN A 1 180 ? 9.881 -8.714 -13.335 1.00 95.62 180 ASN A C 1
ATOM 1457 O O . ASN A 1 180 ? 9.563 -8.822 -12.154 1.00 95.62 180 ASN A O 1
ATOM 1461 N N . LYS A 1 181 ? 9.173 -9.273 -14.325 1.00 95.50 181 LYS A N 1
ATOM 1462 C CA . LYS A 1 181 ? 7.930 -10.009 -14.095 1.00 95.50 181 LYS A CA 1
ATOM 1463 C C . LYS A 1 181 ? 8.187 -11.198 -13.154 1.00 95.50 181 LYS A C 1
ATOM 1465 O O . LYS A 1 181 ? 9.101 -11.972 -13.438 1.00 95.50 181 LYS A O 1
ATOM 1470 N N . PRO A 1 182 ? 7.405 -11.364 -12.074 1.00 97.00 182 PRO A N 1
ATOM 1471 C CA . PRO A 1 182 ? 7.610 -12.460 -11.140 1.00 97.00 182 PRO A CA 1
ATOM 1472 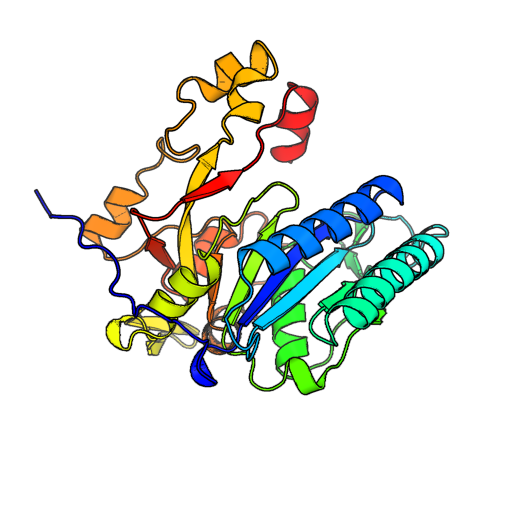C C . PRO A 1 182 ? 7.316 -13.815 -11.795 1.00 97.00 182 PRO A C 1
ATOM 1474 O O . PRO A 1 182 ? 6.279 -14.011 -12.433 1.00 97.00 182 PRO A O 1
ATOM 1477 N N . GLU A 1 183 ? 8.231 -14.758 -11.600 1.00 97.25 183 GLU A N 1
ATOM 1478 C CA . GLU A 1 183 ? 8.071 -16.175 -11.917 1.00 97.25 183 GLU A CA 1
ATOM 1479 C C . GLU A 1 183 ? 7.894 -16.934 -10.602 1.00 97.25 183 GLU A C 1
ATOM 1481 O O . GLU A 1 183 ? 8.755 -16.862 -9.724 1.00 97.25 183 GLU A O 1
ATOM 1486 N N . ILE A 1 184 ? 6.758 -17.614 -10.445 1.00 97.19 184 ILE A N 1
ATOM 1487 C CA . ILE A 1 184 ? 6.390 -18.316 -9.212 1.00 97.19 184 ILE A CA 1
ATOM 1488 C C . ILE A 1 184 ? 6.564 -19.814 -9.425 1.00 97.19 184 ILE A C 1
ATOM 1490 O O . ILE A 1 184 ? 6.023 -20.382 -10.375 1.00 97.19 184 ILE A O 1
ATOM 1494 N N . GLU A 1 185 ? 7.272 -20.456 -8.503 1.00 96.19 185 GLU A N 1
ATOM 1495 C CA . GLU A 1 185 ? 7.430 -21.905 -8.451 1.00 96.19 185 GLU A CA 1
ATOM 1496 C C . GLU A 1 185 ? 7.003 -22.441 -7.085 1.00 96.19 185 GLU A C 1
ATOM 1498 O O . GLU A 1 185 ? 7.186 -21.795 -6.049 1.00 96.19 185 GLU A O 1
ATOM 1503 N N . GLU A 1 186 ? 6.463 -23.658 -7.078 1.00 95.00 186 GLU A N 1
ATOM 1504 C CA . GLU A 1 186 ? 6.187 -24.391 -5.848 1.00 95.00 186 GLU A CA 1
ATOM 1505 C C . GLU A 1 186 ? 7.427 -25.200 -5.442 1.00 95.00 186 GLU A C 1
ATOM 1507 O O . GLU A 1 186 ? 7.838 -26.137 -6.129 1.00 95.00 186 GLU A O 1
ATOM 1512 N N . ILE A 1 187 ? 8.020 -24.860 -4.295 1.00 91.44 187 ILE A N 1
ATOM 1513 C CA . ILE A 1 187 ? 9.178 -25.556 -3.728 1.00 91.44 187 ILE A CA 1
ATOM 1514 C C . ILE A 1 187 ? 8.797 -26.090 -2.349 1.00 91.44 187 ILE A C 1
ATOM 1516 O O . ILE A 1 187 ? 8.493 -25.329 -1.432 1.00 91.44 187 ILE A O 1
ATOM 1520 N N . ASN A 1 188 ? 8.848 -27.416 -2.185 1.00 90.06 188 ASN A N 1
ATOM 1521 C CA . ASN A 1 188 ? 8.470 -28.111 -0.947 1.00 90.06 188 ASN A CA 1
ATOM 1522 C C . ASN A 1 188 ? 7.036 -27.792 -0.473 1.00 90.06 188 ASN A C 1
ATOM 1524 O O . ASN A 1 188 ? 6.803 -27.648 0.727 1.00 90.06 188 ASN A O 1
ATOM 1528 N N . GLY A 1 189 ? 6.085 -27.674 -1.406 1.00 88.75 189 GLY A N 1
ATOM 1529 C CA . GLY A 1 189 ? 4.691 -27.345 -1.096 1.00 88.75 189 GLY A CA 1
ATOM 1530 C C . GLY A 1 189 ? 4.462 -25.872 -0.767 1.00 88.75 189 GLY A C 1
ATOM 1531 O O . GLY A 1 189 ? 3.450 -25.542 -0.154 1.00 88.75 189 GLY A O 1
ATOM 1532 N N . ILE A 1 190 ? 5.410 -24.992 -1.107 1.00 89.94 190 ILE A N 1
ATOM 1533 C CA . ILE A 1 190 ? 5.273 -23.563 -0.863 1.00 89.94 190 ILE A CA 1
ATOM 1534 C C . ILE A 1 190 ? 5.621 -22.762 -2.107 1.00 89.94 190 ILE A C 1
ATOM 1536 O O . ILE A 1 190 ? 6.707 -22.913 -2.665 1.00 89.94 190 ILE A O 1
ATOM 1540 N N . ASN A 1 191 ? 4.723 -21.861 -2.484 1.00 95.00 191 ASN A N 1
ATOM 1541 C CA . ASN A 1 191 ? 4.948 -20.928 -3.574 1.00 95.00 191 ASN A CA 1
ATOM 1542 C C . ASN A 1 191 ? 5.994 -19.881 -3.177 1.00 95.00 191 ASN A C 1
ATOM 1544 O O . ASN A 1 191 ? 6.011 -19.358 -2.054 1.00 95.00 191 ASN A O 1
ATOM 1548 N N . ILE A 1 192 ? 6.892 -19.585 -4.106 1.00 94.81 192 ILE A N 1
ATOM 1549 C CA . ILE A 1 192 ? 7.922 -18.564 -3.960 1.00 94.81 192 ILE A CA 1
ATOM 1550 C C . ILE A 1 192 ? 8.263 -17.986 -5.330 1.00 94.81 192 ILE A C 1
ATOM 1552 O O . ILE A 1 192 ? 8.254 -18.697 -6.333 1.00 94.81 192 ILE A O 1
ATOM 1556 N N . VAL A 1 193 ? 8.590 -16.697 -5.367 1.00 96.44 193 VAL A N 1
ATOM 1557 C CA . VAL A 1 193 ? 9.122 -16.051 -6.565 1.00 96.44 193 VAL A CA 1
ATOM 1558 C C . VAL A 1 193 ? 10.585 -16.473 -6.758 1.00 96.44 193 VAL A C 1
ATOM 1560 O O . VAL A 1 193 ? 11.454 -16.164 -5.932 1.00 96.44 193 VAL A O 1
ATOM 1563 N N . THR A 1 194 ? 10.866 -17.201 -7.840 1.00 94.38 194 THR A N 1
ATOM 1564 C CA . THR A 1 194 ? 12.204 -17.708 -8.199 1.00 94.38 194 THR A CA 1
ATOM 1565 C C . THR A 1 194 ? 12.903 -16.843 -9.244 1.00 94.38 194 THR A C 1
ATOM 1567 O O . THR A 1 194 ? 14.133 -16.755 -9.223 1.00 94.38 194 THR A O 1
ATOM 1570 N N . GLY A 1 195 ? 12.134 -16.155 -10.091 1.00 93.62 195 GLY A N 1
ATOM 1571 C CA . GLY A 1 195 ? 12.603 -15.206 -11.101 1.00 93.62 195 GLY A CA 1
ATOM 1572 C C . GLY A 1 195 ? 11.851 -13.875 -11.031 1.00 93.62 195 GLY A C 1
ATOM 1573 O O . GLY A 1 195 ? 10.713 -13.821 -10.572 1.00 93.62 195 GLY A O 1
ATOM 1574 N N . GLY A 1 196 ? 12.493 -12.788 -11.463 1.00 94.88 196 GLY A N 1
ATOM 1575 C CA . GLY A 1 196 ? 11.920 -11.441 -11.378 1.00 94.88 196 GLY A CA 1
ATOM 1576 C C . GLY A 1 196 ? 11.650 -10.971 -9.941 1.00 94.88 196 GLY A C 1
ATOM 1577 O O . GLY A 1 196 ? 12.322 -11.393 -8.990 1.00 94.88 196 GLY A O 1
ATOM 1578 N N . TYR A 1 197 ? 10.677 -10.066 -9.802 1.00 96.56 197 TYR A N 1
ATOM 1579 C CA . TYR A 1 197 ? 10.372 -9.366 -8.556 1.00 96.56 197 TYR A CA 1
ATOM 1580 C C . TYR A 1 197 ? 8.860 -9.231 -8.342 1.00 96.56 197 TYR A C 1
ATOM 1582 O O . TYR A 1 197 ? 8.170 -8.558 -9.102 1.00 96.56 197 TYR A O 1
ATOM 1590 N N . GLY A 1 198 ? 8.346 -9.840 -7.275 1.00 96.38 198 GLY A N 1
ATOM 1591 C CA . GLY A 1 198 ? 6.969 -9.658 -6.806 1.00 96.38 198 GLY A CA 1
ATOM 1592 C C . GLY A 1 198 ? 6.795 -8.414 -5.931 1.00 96.38 198 GLY A C 1
ATOM 1593 O O . GLY A 1 198 ? 5.676 -7.955 -5.724 1.00 96.38 198 GLY A O 1
ATOM 1594 N N . VAL A 1 199 ? 7.893 -7.837 -5.433 1.00 96.19 199 VAL A N 1
ATOM 1595 C CA . VAL A 1 199 ? 7.888 -6.549 -4.732 1.00 96.19 199 VAL A CA 1
ATOM 1596 C C . VAL A 1 199 ? 9.132 -5.750 -5.077 1.00 96.19 199 VAL A C 1
ATOM 1598 O O . VAL A 1 199 ? 10.235 -6.292 -5.156 1.00 96.19 199 VAL A O 1
ATOM 1601 N N . ILE A 1 200 ? 8.962 -4.449 -5.272 1.00 95.06 200 ILE A N 1
ATOM 1602 C CA . ILE A 1 200 ? 10.051 -3.525 -5.554 1.00 95.06 200 ILE A CA 1
ATOM 1603 C C . ILE A 1 200 ? 10.027 -2.387 -4.546 1.00 95.06 200 ILE A C 1
ATOM 1605 O O . ILE A 1 200 ? 9.035 -1.672 -4.388 1.00 95.06 200 ILE A O 1
ATOM 1609 N N . GLN A 1 201 ? 11.163 -2.209 -3.885 1.00 91.50 201 GLN A N 1
ATOM 1610 C CA . GLN A 1 201 ? 11.386 -1.184 -2.885 1.00 91.50 201 GLN A CA 1
ATOM 1611 C C . GLN A 1 201 ? 12.296 -0.087 -3.448 1.00 91.50 201 GLN A C 1
ATOM 1613 O O . GLN A 1 201 ? 13.430 -0.370 -3.846 1.00 91.50 201 GLN A O 1
ATOM 1618 N N . PRO A 1 202 ? 11.851 1.176 -3.459 1.00 89.62 202 PRO A N 1
ATOM 1619 C CA . PRO A 1 202 ? 12.741 2.312 -3.659 1.00 89.62 202 PRO A CA 1
ATOM 1620 C C . PRO A 1 202 ? 13.701 2.498 -2.485 1.00 89.62 202 PRO A C 1
ATOM 1622 O O . PRO A 1 202 ? 13.396 2.129 -1.350 1.00 89.62 202 PRO A O 1
ATOM 1625 N N . GLY A 1 203 ? 14.827 3.164 -2.729 1.00 84.00 203 GLY A N 1
ATOM 1626 C CA . GLY A 1 203 ? 15.661 3.665 -1.644 1.00 84.00 203 GLY A CA 1
ATOM 1627 C C . GLY A 1 203 ? 14.873 4.611 -0.729 1.00 84.00 203 GLY A C 1
ATOM 1628 O O . GLY A 1 203 ? 13.957 5.314 -1.160 1.00 84.00 203 GLY A O 1
ATOM 1629 N N . MET A 1 204 ? 15.251 4.68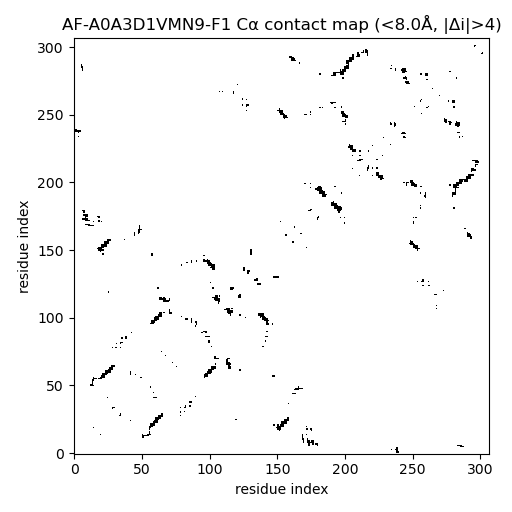1 0.543 1.00 79.56 204 MET A N 1
ATOM 1630 C CA . MET A 1 204 ? 14.591 5.553 1.517 1.00 79.56 204 MET A CA 1
ATOM 1631 C C . MET A 1 204 ? 15.538 6.668 1.941 1.00 79.56 204 MET A C 1
ATOM 1633 O O . MET A 1 204 ? 16.710 6.435 2.200 1.00 79.56 204 MET A O 1
ATOM 1637 N N . LYS A 1 205 ? 15.058 7.910 2.022 1.00 71.88 205 LYS A N 1
ATOM 1638 C CA . LYS A 1 205 ? 15.843 9.048 2.529 1.00 71.88 205 LYS A CA 1
ATOM 1639 C C . LYS A 1 205 ? 15.061 9.833 3.578 1.00 71.88 205 LYS A C 1
ATOM 1641 O O . LYS A 1 205 ? 13.840 9.916 3.497 1.00 71.88 205 LYS A O 1
ATOM 1646 N N . PRO A 1 206 ? 15.722 10.461 4.557 1.00 59.56 206 PRO A N 1
ATOM 1647 C CA . PRO A 1 206 ? 15.029 11.361 5.465 1.00 59.56 206 PRO A CA 1
ATOM 1648 C C . PRO A 1 206 ? 14.652 12.656 4.736 1.00 59.56 206 PRO A C 1
ATOM 1650 O O . PRO A 1 206 ? 15.413 13.150 3.898 1.00 59.56 206 PRO A O 1
ATOM 1653 N N . THR A 1 207 ? 13.501 13.252 5.062 1.00 59.28 207 THR A N 1
ATOM 1654 C CA . THR A 1 207 ? 13.167 14.584 4.532 1.00 59.28 207 THR A CA 1
ATOM 1655 C C . THR A 1 207 ? 14.124 15.652 5.077 1.00 59.28 207 THR A C 1
ATOM 1657 O O . THR A 1 207 ? 14.516 15.639 6.246 1.00 59.28 207 THR A O 1
ATOM 1660 N N . LEU A 1 208 ? 14.457 16.646 4.244 1.00 57.16 208 LEU A N 1
ATOM 1661 C CA . LEU A 1 208 ? 15.377 17.727 4.623 1.00 57.16 208 LEU A CA 1
ATOM 1662 C C . LEU A 1 208 ? 14.866 18.534 5.831 1.00 57.16 208 LEU A C 1
ATOM 1664 O O . LEU A 1 208 ? 15.644 18.926 6.695 1.00 57.16 208 LEU A O 1
ATOM 1668 N N . ARG A 1 209 ? 13.544 18.757 5.908 1.00 52.88 209 ARG A N 1
ATOM 1669 C CA . ARG A 1 209 ? 12.905 19.495 7.010 1.00 52.88 209 ARG A CA 1
ATOM 1670 C C . ARG A 1 209 ? 12.902 18.712 8.322 1.00 52.88 209 ARG A C 1
ATOM 1672 O O . ARG A 1 209 ? 13.052 19.334 9.370 1.00 52.88 209 ARG A O 1
ATOM 1679 N N . SER A 1 210 ? 12.719 17.388 8.291 1.00 54.88 210 SER A N 1
ATOM 1680 C CA . SER A 1 210 ? 12.734 16.584 9.518 1.00 54.88 210 SER A CA 1
ATOM 1681 C C . SER A 1 210 ? 14.139 16.422 10.079 1.00 54.88 210 SER A C 1
ATOM 1683 O O . SER A 1 210 ? 14.309 16.471 11.293 1.00 54.88 210 SER A O 1
ATOM 1685 N N . ALA A 1 211 ? 15.145 16.300 9.209 1.00 54.28 211 ALA A N 1
ATOM 1686 C CA . ALA A 1 211 ? 16.521 16.079 9.630 1.00 54.28 211 ALA A CA 1
ATOM 1687 C C . ALA A 1 211 ? 17.074 17.228 10.500 1.00 54.28 211 ALA A C 1
ATOM 1689 O O . ALA A 1 211 ? 17.856 16.982 11.413 1.00 54.28 211 ALA A O 1
ATOM 1690 N N . SER A 1 212 ? 16.612 18.469 10.296 1.00 54.94 212 SER A N 1
ATOM 1691 C CA . SER A 1 212 ? 17.074 19.661 11.027 1.00 54.94 212 SER A CA 1
ATOM 1692 C C . SER A 1 212 ? 16.052 20.252 12.013 1.00 54.94 212 SER A C 1
ATOM 1694 O O . SER A 1 212 ? 16.194 21.407 12.418 1.00 54.94 212 SER A O 1
ATOM 1696 N N . ARG A 1 213 ? 14.980 19.525 12.361 1.00 51.62 213 ARG A N 1
ATOM 1697 C CA . ARG A 1 213 ? 13.850 20.065 13.143 1.00 51.62 213 ARG A CA 1
ATOM 1698 C C . ARG A 1 213 ? 14.157 20.276 14.632 1.00 51.62 213 ARG A C 1
ATOM 1700 O O . ARG A 1 213 ? 13.534 21.128 15.260 1.00 51.62 213 ARG A O 1
ATOM 1707 N N . SER A 1 214 ? 15.083 19.519 15.213 1.00 56.28 214 SER A N 1
ATOM 1708 C CA . SER A 1 214 ? 15.529 19.663 16.604 1.00 56.28 214 SER A CA 1
ATOM 1709 C C . SER A 1 214 ? 16.994 19.247 16.763 1.00 56.28 214 SER A C 1
ATOM 1711 O O . SER A 1 214 ? 17.542 18.546 15.919 1.00 56.28 214 SER A O 1
ATOM 1713 N N . SER A 1 215 ? 17.646 19.622 17.870 1.00 58.66 215 SER A N 1
ATOM 1714 C CA . SER A 1 215 ? 19.003 19.129 18.169 1.00 58.66 215 SER A CA 1
ATOM 1715 C C . SER A 1 215 ? 19.055 17.601 18.246 1.00 58.66 215 SER A C 1
ATOM 1717 O O . SER A 1 215 ? 20.064 17.007 17.882 1.00 58.66 215 SER A O 1
ATOM 1719 N N . PHE A 1 216 ? 17.956 16.971 18.681 1.00 59.66 216 PHE A N 1
ATOM 1720 C CA . PHE A 1 216 ? 17.814 15.521 18.657 1.00 59.66 216 PHE A CA 1
ATOM 1721 C C . PHE A 1 216 ? 17.743 15.010 17.219 1.00 59.66 216 PHE A C 1
ATOM 1723 O O . PHE A 1 216 ? 18.586 14.200 16.859 1.00 59.66 216 PHE A O 1
ATOM 1730 N N . SER A 1 217 ? 16.835 15.524 16.375 1.00 55.12 217 SER A N 1
ATOM 1731 C CA . SER A 1 217 ? 16.741 15.089 14.976 1.00 55.12 217 SER A CA 1
ATOM 1732 C C . SER A 1 217 ? 18.065 15.292 14.244 1.00 55.12 217 SER A C 1
ATOM 1734 O O . SER A 1 217 ? 18.499 14.372 13.577 1.00 55.12 217 SER A O 1
ATOM 1736 N N . THR A 1 218 ? 18.771 16.409 14.438 1.00 58.50 218 THR A N 1
ATOM 1737 C CA . THR A 1 218 ? 20.095 16.649 13.836 1.00 58.50 218 THR A CA 1
ATOM 1738 C C . THR A 1 218 ? 21.130 15.614 14.286 1.00 58.50 218 THR A C 1
ATOM 1740 O O . THR A 1 218 ? 21.960 15.185 13.488 1.00 58.50 218 THR A O 1
ATOM 1743 N N . LEU A 1 219 ? 21.075 15.182 15.550 1.00 61.22 219 LEU A N 1
ATOM 1744 C CA . LEU A 1 219 ? 21.982 14.179 16.106 1.00 61.22 219 LEU A CA 1
ATOM 1745 C C . LEU A 1 219 ? 21.671 12.761 15.598 1.00 61.22 219 LEU A C 1
ATOM 1747 O O . LEU A 1 219 ? 22.601 12.036 15.260 1.00 61.22 219 LEU A O 1
ATOM 1751 N N . VAL A 1 220 ? 20.392 12.371 15.493 1.00 56.06 220 VAL A N 1
ATOM 1752 C CA . VAL A 1 220 ? 20.005 11.054 14.933 1.00 56.06 220 VAL A CA 1
ATOM 1753 C C . VAL A 1 220 ? 20.039 11.028 13.402 1.00 56.06 220 VAL A C 1
ATOM 1755 O O . VAL A 1 220 ? 20.167 9.969 12.800 1.00 56.06 220 VAL A O 1
ATOM 1758 N N . SER A 1 221 ? 19.967 12.194 12.763 1.00 55.06 221 SER A N 1
ATOM 1759 C CA . SER A 1 221 ? 20.006 12.382 11.308 1.00 55.06 221 SER A CA 1
ATOM 1760 C C . SER A 1 221 ? 21.376 12.870 10.853 1.00 55.06 221 SER A C 1
ATOM 1762 O O . SER A 1 221 ? 21.447 13.645 9.903 1.00 55.06 221 SER A O 1
ATOM 1764 N N . TYR A 1 222 ? 22.456 12.434 11.519 1.00 46.38 222 TYR A N 1
ATOM 1765 C CA . TYR A 1 222 ? 23.850 12.847 11.267 1.00 46.38 222 TYR A CA 1
ATOM 1766 C C . TYR A 1 222 ? 24.265 12.780 9.778 1.00 46.38 222 TYR A C 1
ATOM 1768 O O . TYR A 1 222 ? 25.249 13.389 9.371 1.00 46.38 222 TYR A O 1
ATOM 1776 N N . SER A 1 223 ? 23.471 12.110 8.940 1.00 44.78 223 SER A N 1
ATOM 1777 C CA . SER A 1 223 ? 23.561 12.090 7.486 1.00 44.78 223 SER A CA 1
ATOM 1778 C C . SER A 1 223 ? 22.254 12.532 6.791 1.00 44.78 223 SER A C 1
ATOM 1780 O O . SER A 1 223 ? 21.661 11.780 6.018 1.00 44.78 223 SER A O 1
ATOM 1782 N N . ALA A 1 224 ? 21.774 13.749 7.053 1.00 40.78 224 ALA A N 1
ATOM 1783 C CA . ALA A 1 224 ? 20.667 14.361 6.313 1.00 40.78 224 ALA A CA 1
ATOM 1784 C C . ALA A 1 224 ? 20.964 14.349 4.796 1.00 40.78 224 ALA A C 1
ATOM 1786 O O . ALA A 1 224 ? 21.864 15.046 4.334 1.00 40.78 224 ALA A O 1
ATOM 1787 N N . GLY A 1 225 ? 20.236 13.530 4.026 1.00 41.91 225 GLY A N 1
ATOM 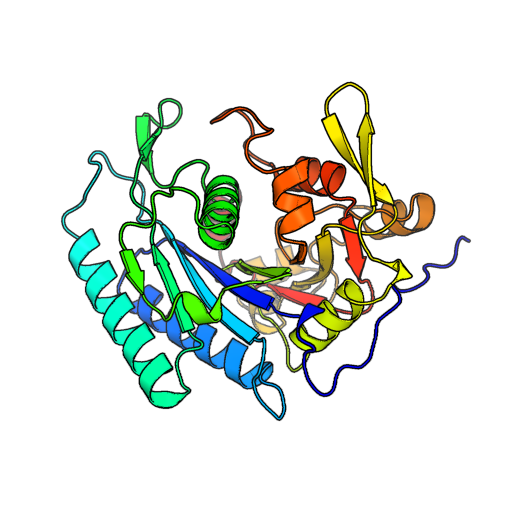1788 C CA . GLY A 1 225 ? 20.462 13.315 2.586 1.00 41.91 225 GLY A CA 1
ATOM 1789 C C . GLY A 1 225 ? 21.082 11.959 2.208 1.00 41.91 225 GLY A C 1
ATOM 1790 O O . GLY A 1 225 ? 21.056 11.598 1.029 1.00 41.91 225 GLY A O 1
ATOM 1791 N N . HIS A 1 226 ? 21.567 11.183 3.181 1.00 40.31 226 HIS A N 1
ATOM 1792 C CA . HIS A 1 226 ? 21.908 9.767 3.010 1.00 40.31 226 HIS A CA 1
ATOM 1793 C C . HIS A 1 226 ? 20.764 8.874 3.495 1.00 40.31 226 HIS A C 1
ATOM 1795 O O . HIS A 1 226 ? 19.918 9.308 4.275 1.00 40.31 226 HIS A O 1
ATOM 1801 N N . ASP A 1 227 ? 20.733 7.640 3.000 1.00 46.62 227 ASP A N 1
ATOM 1802 C CA . ASP A 1 227 ? 19.693 6.662 3.303 1.00 46.62 227 ASP A CA 1
ATOM 1803 C C . ASP A 1 227 ? 19.601 6.398 4.822 1.00 46.62 227 ASP A C 1
ATOM 1805 O O . ASP A 1 227 ? 20.614 6.155 5.480 1.00 46.62 227 ASP A O 1
ATOM 1809 N N . VAL A 1 228 ? 18.391 6.482 5.395 1.00 42.00 228 VAL A N 1
ATOM 1810 C CA . VAL A 1 228 ? 18.137 6.214 6.833 1.00 42.00 228 VAL A CA 1
ATOM 1811 C C . VAL A 1 228 ? 18.542 4.779 7.191 1.00 42.00 228 VAL A C 1
ATOM 1813 O O . VAL A 1 228 ? 18.931 4.491 8.321 1.00 42.00 228 VAL A O 1
ATOM 1816 N N . TYR A 1 229 ? 18.523 3.901 6.193 1.00 48.66 229 TYR A N 1
ATOM 1817 C CA . TYR A 1 229 ? 18.900 2.502 6.249 1.00 48.66 229 TYR A CA 1
ATOM 1818 C C . TYR A 1 229 ? 20.307 2.236 5.693 1.00 48.66 229 TYR A C 1
ATOM 1820 O O . TYR A 1 229 ? 20.722 1.080 5.626 1.00 48.66 229 TYR A O 1
ATOM 1828 N N . SER A 1 230 ? 21.097 3.279 5.381 1.00 39.84 230 SER A N 1
ATOM 1829 C CA . SER A 1 230 ? 22.457 3.157 4.821 1.00 39.84 230 SER A CA 1
ATOM 1830 C C . SER A 1 230 ? 23.441 2.392 5.718 1.00 39.84 230 SER A C 1
ATOM 1832 O O . SER A 1 230 ? 24.535 2.058 5.264 1.00 39.84 230 SER A O 1
ATOM 1834 N N . PHE A 1 231 ? 23.094 2.133 6.984 1.00 39.31 231 PHE A N 1
ATOM 1835 C CA . PHE A 1 231 ? 23.897 1.310 7.892 1.00 39.31 231 PHE A CA 1
ATOM 1836 C C . PHE A 1 231 ? 23.656 -0.199 7.760 1.00 39.31 231 PHE A C 1
ATOM 1838 O O . PHE A 1 231 ? 24.408 -0.974 8.350 1.00 39.31 231 PHE A O 1
ATOM 1845 N N . ALA A 1 232 ? 22.671 -0.640 6.978 1.00 37.91 232 ALA A N 1
ATOM 1846 C CA . ALA A 1 232 ? 22.519 -2.045 6.619 1.00 37.91 232 ALA A CA 1
ATOM 1847 C C . ALA A 1 232 ? 22.889 -2.247 5.143 1.00 37.91 232 ALA A C 1
ATOM 1849 O O . ALA A 1 232 ? 22.631 -1.403 4.293 1.00 37.91 232 ALA A O 1
ATOM 1850 N N . GLY A 1 233 ? 23.557 -3.357 4.836 1.00 42.69 233 GLY A N 1
ATOM 1851 C CA . GLY A 1 233 ? 24.106 -3.681 3.518 1.00 42.69 233 GLY A CA 1
ATOM 1852 C C . GLY A 1 233 ? 23.064 -3.997 2.438 1.00 42.69 233 GLY A C 1
ATOM 1853 O O . GLY A 1 233 ? 23.208 -5.003 1.748 1.00 42.69 233 GLY A O 1
ATOM 1854 N N . PHE A 1 234 ? 22.036 -3.159 2.272 1.00 50.75 234 PHE A N 1
ATOM 1855 C CA . PHE A 1 234 ? 20.955 -3.325 1.293 1.00 50.75 234 PHE A CA 1
ATOM 1856 C C . PHE A 1 234 ? 21.477 -3.363 -0.151 1.00 50.75 234 PHE A C 1
ATOM 1858 O O . PHE A 1 234 ? 21.043 -4.198 -0.940 1.00 50.75 234 PHE A O 1
ATOM 1865 N N . ASP A 1 235 ? 22.486 -2.550 -0.473 1.00 57.16 235 ASP A N 1
ATOM 1866 C CA . ASP A 1 235 ? 23.147 -2.595 -1.783 1.00 57.16 235 ASP A CA 1
ATOM 1867 C C . ASP A 1 235 ? 23.989 -3.870 -1.966 1.00 57.16 235 ASP A C 1
ATOM 1869 O O . ASP A 1 235 ? 24.127 -4.380 -3.072 1.00 57.16 235 ASP A O 1
ATOM 1873 N N . THR A 1 236 ? 24.519 -4.454 -0.884 1.00 58.31 236 THR A N 1
ATOM 1874 C CA . THR A 1 236 ? 25.355 -5.662 -0.974 1.00 58.31 236 THR A CA 1
ATOM 1875 C C . THR A 1 236 ? 24.533 -6.892 -1.354 1.00 58.31 236 THR A C 1
ATOM 1877 O O . THR A 1 236 ? 24.972 -7.664 -2.202 1.00 58.31 236 THR A O 1
ATOM 1880 N N . PHE A 1 237 ? 23.337 -7.069 -0.781 1.00 56.47 237 PHE A N 1
ATOM 1881 C CA . PHE A 1 237 ? 22.461 -8.189 -1.144 1.00 56.47 237 PHE A CA 1
ATOM 1882 C C . PHE A 1 237 ? 21.955 -8.075 -2.584 1.00 56.47 237 PHE A C 1
ATOM 1884 O O . PHE A 1 237 ? 22.045 -9.051 -3.331 1.00 56.47 237 PHE A O 1
ATOM 1891 N N . GLN A 1 238 ? 21.527 -6.879 -3.006 1.00 65.12 238 GLN A N 1
ATOM 1892 C CA . GLN A 1 238 ? 21.093 -6.655 -4.386 1.00 65.12 238 GLN A CA 1
ATOM 1893 C C . GLN A 1 238 ? 22.257 -6.873 -5.358 1.00 65.12 238 GLN A C 1
ATOM 1895 O O . GLN A 1 238 ? 22.113 -7.575 -6.352 1.00 65.12 238 GLN A O 1
ATOM 1900 N N . THR A 1 239 ? 23.438 -6.344 -5.040 1.00 58.47 239 THR A N 1
ATOM 1901 C CA . THR A 1 239 ? 24.622 -6.464 -5.897 1.00 58.47 239 THR A CA 1
ATOM 1902 C C . THR A 1 239 ? 25.140 -7.905 -5.994 1.00 58.47 239 THR A C 1
ATOM 1904 O O . THR A 1 239 ? 25.629 -8.302 -7.048 1.00 58.47 239 THR A O 1
ATOM 1907 N N . LEU A 1 240 ? 25.068 -8.705 -4.922 1.00 61.62 240 LEU A N 1
ATOM 1908 C CA . LEU A 1 240 ? 25.603 -10.076 -4.915 1.00 61.62 240 LEU A CA 1
ATOM 1909 C C . LEU A 1 240 ? 24.591 -11.141 -5.346 1.00 61.62 240 LEU A C 1
ATOM 1911 O O . LEU A 1 240 ? 24.985 -12.128 -5.963 1.00 61.62 240 LEU A O 1
ATOM 1915 N N . PHE A 1 241 ? 23.315 -10.966 -5.002 1.00 71.06 241 PHE A N 1
ATOM 1916 C CA . PHE A 1 241 ? 22.274 -11.986 -5.171 1.00 71.06 241 PHE A CA 1
ATOM 1917 C C . PHE A 1 241 ? 21.099 -11.520 -6.032 1.00 71.06 241 PHE A C 1
ATOM 1919 O O . PHE A 1 241 ? 20.166 -12.290 -6.242 1.00 71.06 241 PHE A O 1
ATOM 1926 N N . GLY A 1 242 ? 21.113 -10.270 -6.503 1.00 69.19 242 GLY A N 1
ATOM 1927 C CA . GLY A 1 242 ? 20.004 -9.687 -7.253 1.00 69.19 242 GLY A CA 1
ATOM 1928 C C . GLY A 1 242 ? 18.751 -9.444 -6.413 1.00 69.19 242 GLY A C 1
ATOM 1929 O O . GLY A 1 242 ? 17.701 -9.232 -7.007 1.00 69.19 242 GLY A O 1
ATOM 1930 N N . LYS A 1 243 ? 18.837 -9.498 -5.073 1.00 78.38 243 LYS A N 1
ATOM 1931 C CA . LYS A 1 243 ? 17.698 -9.357 -4.149 1.00 78.38 243 LYS A CA 1
ATOM 1932 C C . LYS A 1 243 ? 17.932 -8.263 -3.108 1.00 78.38 243 LYS A C 1
ATOM 1934 O O . LYS A 1 243 ? 18.964 -8.247 -2.443 1.00 78.38 243 LYS A O 1
ATOM 1939 N N . GLY A 1 244 ? 16.950 -7.389 -2.936 1.00 77.75 244 GLY A N 1
ATOM 1940 C CA . GLY A 1 244 ? 16.866 -6.403 -1.870 1.00 77.75 244 GLY A CA 1
ATOM 1941 C C . GLY A 1 244 ? 16.286 -6.989 -0.584 1.00 77.75 244 GLY A C 1
ATOM 1942 O O . GLY A 1 244 ? 15.902 -8.157 -0.514 1.00 77.75 244 GLY A O 1
ATOM 1943 N N . VAL A 1 245 ? 16.200 -6.152 0.445 1.00 79.00 245 VAL A N 1
ATOM 1944 C CA . VAL A 1 245 ? 15.506 -6.480 1.693 1.00 79.00 245 VAL A CA 1
ATOM 1945 C C . VAL A 1 245 ? 14.306 -5.549 1.806 1.00 79.00 245 VAL A C 1
ATOM 1947 O O . VAL A 1 245 ? 14.465 -4.328 1.777 1.00 79.00 245 VAL A O 1
ATOM 1950 N N . PHE A 1 246 ? 13.119 -6.144 1.896 1.00 83.50 246 PHE A N 1
ATOM 1951 C CA . PHE A 1 246 ? 11.862 -5.414 1.990 1.00 83.50 246 PHE A CA 1
ATOM 1952 C C . PHE A 1 246 ? 11.650 -4.876 3.411 1.00 83.50 246 PHE A C 1
ATOM 1954 O O . PHE A 1 246 ? 11.923 -5.561 4.396 1.00 83.50 246 PHE A O 1
ATOM 1961 N N . CYS A 1 247 ? 11.166 -3.641 3.489 1.00 78.00 247 CYS A N 1
ATOM 1962 C CA . CYS A 1 247 ? 10.950 -2.839 4.692 1.00 78.00 247 CYS A CA 1
ATOM 1963 C C . CYS A 1 247 ? 9.505 -2.302 4.749 1.00 78.00 247 CYS A C 1
ATOM 1965 O O . CYS A 1 247 ? 9.261 -1.230 5.307 1.00 78.00 247 CYS A O 1
ATOM 1967 N N . GLY A 1 248 ? 8.555 -2.984 4.099 1.00 76.56 248 GLY A N 1
ATOM 1968 C CA . GLY A 1 248 ? 7.127 -2.671 4.204 1.00 76.56 248 GLY A CA 1
ATOM 1969 C C . GLY A 1 248 ? 6.655 -1.472 3.377 1.00 76.56 248 GLY A C 1
ATOM 1970 O O . GLY A 1 248 ? 5.543 -0.983 3.597 1.00 76.56 248 GLY A O 1
ATOM 1971 N N . LYS A 1 249 ? 7.487 -0.960 2.461 1.00 83.88 249 LYS A N 1
ATOM 1972 C CA . LYS A 1 249 ? 7.181 0.173 1.572 1.00 83.88 249 LYS A CA 1
ATOM 1973 C C . LYS A 1 249 ? 7.652 -0.133 0.162 1.00 83.88 249 LYS A C 1
ATOM 1975 O O . LYS A 1 249 ? 8.799 -0.526 -0.041 1.00 83.88 249 LYS A O 1
ATOM 1980 N N . GLY A 1 250 ? 6.789 0.092 -0.815 1.00 91.88 250 GLY A N 1
ATOM 1981 C CA . GLY A 1 250 ? 7.129 -0.148 -2.210 1.00 91.88 250 GLY A CA 1
ATOM 1982 C C . GLY A 1 250 ? 5.910 -0.445 -3.059 1.00 91.88 250 GLY A C 1
ATOM 1983 O O . GLY A 1 250 ? 4.779 -0.192 -2.648 1.00 91.88 250 GLY A O 1
ATOM 1984 N N . ILE A 1 251 ? 6.171 -0.971 -4.250 1.00 97.31 251 ILE A N 1
ATOM 1985 C CA . ILE A 1 251 ? 5.157 -1.474 -5.171 1.00 97.31 251 ILE A CA 1
ATOM 1986 C C . ILE A 1 251 ? 5.194 -3.004 -5.161 1.00 97.31 251 ILE A C 1
ATOM 1988 O O . ILE A 1 251 ? 6.270 -3.592 -5.249 1.00 97.31 251 ILE A O 1
ATOM 1992 N N . MET A 1 252 ? 4.039 -3.648 -5.028 1.00 97.00 252 MET A N 1
ATOM 1993 C CA . MET A 1 252 ? 3.902 -5.107 -5.025 1.00 97.00 252 MET A CA 1
ATOM 1994 C C . MET A 1 252 ? 2.972 -5.575 -6.137 1.00 97.00 252 MET A C 1
ATOM 1996 O O . MET A 1 252 ? 2.004 -4.889 -6.469 1.00 97.00 252 MET A O 1
ATOM 2000 N N . ASP A 1 253 ? 3.273 -6.745 -6.687 1.00 98.25 253 ASP A N 1
ATOM 2001 C CA . ASP A 1 253 ? 2.402 -7.494 -7.586 1.00 98.25 253 ASP A CA 1
ATOM 2002 C C . ASP A 1 253 ? 1.308 -8.193 -6.774 1.00 98.25 253 ASP A C 1
ATOM 2004 O O . ASP A 1 253 ? 1.596 -8.940 -5.837 1.00 98.25 253 ASP A O 1
ATOM 2008 N N . VAL A 1 254 ? 0.051 -7.892 -7.107 1.00 97.94 254 VAL A N 1
ATOM 2009 C CA . VAL A 1 254 ? -1.125 -8.363 -6.364 1.00 97.94 254 VAL A CA 1
ATOM 2010 C C . VAL A 1 254 ? -1.247 -9.884 -6.429 1.00 97.94 254 VAL A C 1
ATOM 2012 O O . VAL A 1 254 ? -1.529 -10.505 -5.407 1.00 97.94 254 VAL A O 1
ATOM 2015 N N . GLU A 1 255 ? -0.981 -10.481 -7.591 1.00 97.25 255 GLU A N 1
ATOM 2016 C CA . GLU A 1 255 ? -1.064 -11.930 -7.797 1.00 97.25 255 GLU A CA 1
ATOM 2017 C C . GLU A 1 255 ? 0.098 -12.639 -7.094 1.00 97.25 255 GLU A C 1
ATOM 2019 O O . GLU A 1 255 ? -0.093 -13.638 -6.399 1.00 97.25 255 GLU A O 1
ATOM 2024 N N . ALA A 1 256 ? 1.319 -12.105 -7.213 1.00 97.44 256 ALA A N 1
ATOM 2025 C CA . ALA A 1 256 ? 2.473 -12.680 -6.528 1.00 97.44 256 ALA A CA 1
ATOM 2026 C C . ALA A 1 256 ? 2.324 -12.610 -5.003 1.00 97.44 256 ALA A C 1
ATOM 2028 O O . ALA A 1 256 ? 2.684 -13.565 -4.310 1.00 97.44 256 ALA A O 1
ATOM 2029 N N . PHE A 1 257 ? 1.780 -11.510 -4.473 1.00 96.75 257 PHE A N 1
ATOM 2030 C CA . PHE A 1 257 ? 1.462 -11.387 -3.051 1.00 96.75 257 PHE A CA 1
ATOM 2031 C C . PHE A 1 257 ? 0.421 -12.417 -2.625 1.00 96.75 257 PHE A C 1
ATOM 2033 O O . PHE A 1 257 ? 0.639 -13.116 -1.632 1.00 96.75 257 PHE A O 1
ATOM 2040 N N . ASP A 1 258 ? -0.654 -12.569 -3.397 1.00 96.44 258 ASP A N 1
ATOM 2041 C CA . ASP A 1 258 ? -1.703 -13.536 -3.087 1.00 96.44 258 ASP A CA 1
ATOM 2042 C C . ASP A 1 258 ? -1.166 -14.968 -3.011 1.00 96.44 258 ASP A C 1
ATOM 2044 O O . ASP A 1 258 ? -1.367 -15.683 -2.033 1.00 96.44 258 ASP A O 1
ATOM 2048 N N . LEU A 1 259 ? -0.407 -15.372 -4.029 1.00 95.69 259 LEU A N 1
ATOM 2049 C CA . LEU A 1 259 ? 0.047 -16.750 -4.165 1.00 95.69 259 LEU A CA 1
ATOM 2050 C C . LEU A 1 259 ? 1.170 -17.131 -3.197 1.00 95.69 259 LEU A C 1
ATOM 2052 O O . LEU A 1 259 ? 1.321 -18.321 -2.909 1.00 95.69 259 LEU A O 1
ATOM 2056 N N . THR A 1 260 ? 1.991 -16.173 -2.747 1.00 94.94 260 THR A N 1
ATOM 2057 C CA . THR A 1 260 ? 3.239 -16.463 -2.006 1.00 94.94 260 THR A CA 1
ATOM 2058 C C . THR A 1 260 ? 3.261 -15.976 -0.559 1.00 94.94 260 THR A C 1
ATOM 2060 O O . THR A 1 260 ? 4.066 -16.476 0.235 1.00 94.94 260 THR A O 1
ATOM 2063 N N . VAL A 1 261 ? 2.421 -15.000 -0.208 1.00 93.31 261 VAL A N 1
ATOM 2064 C CA . VAL A 1 261 ? 2.412 -14.356 1.114 1.00 93.31 261 VAL A CA 1
ATOM 2065 C C . VAL A 1 261 ? 1.047 -14.458 1.774 1.00 93.31 261 VAL A C 1
ATOM 2067 O O . VAL A 1 261 ? 0.976 -14.815 2.956 1.00 93.31 261 VAL A O 1
ATOM 2070 N N . ASN A 1 262 ? -0.024 -14.162 1.036 1.00 91.38 262 ASN A N 1
ATOM 2071 C CA . ASN A 1 262 ? -1.362 -14.111 1.603 1.00 91.38 262 ASN A CA 1
ATOM 2072 C C . ASN A 1 262 ? -1.724 -15.454 2.259 1.00 91.38 262 ASN A C 1
ATOM 2074 O O . ASN A 1 262 ? -1.460 -16.528 1.715 1.00 91.38 262 ASN A O 1
ATOM 2078 N N . ASN A 1 263 ? -2.256 -15.396 3.481 1.00 83.81 263 ASN A N 1
ATOM 2079 C CA . ASN A 1 263 ? -2.646 -16.560 4.290 1.00 83.81 263 ASN A CA 1
ATOM 2080 C C . ASN A 1 263 ? -1.555 -17.642 4.506 1.00 83.81 263 ASN A C 1
ATOM 2082 O O . ASN A 1 263 ? -1.866 -18.772 4.881 1.00 83.81 263 ASN A O 1
ATOM 2086 N N . THR A 1 264 ? -0.271 -17.324 4.290 1.00 87.56 264 THR A N 1
ATOM 2087 C CA . THR A 1 264 ? 0.838 -18.296 4.404 1.00 87.56 264 THR A CA 1
ATOM 2088 C C . THR A 1 264 ? 1.473 -18.314 5.796 1.00 87.56 264 THR A C 1
ATOM 2090 O O . THR A 1 264 ? 1.969 -19.346 6.257 1.00 87.56 264 THR A O 1
ATOM 2093 N N . PHE A 1 265 ? 1.500 -17.168 6.474 1.00 87.00 265 PHE A N 1
ATOM 2094 C CA . PHE A 1 265 ? 2.121 -17.031 7.788 1.00 87.00 265 PHE A CA 1
ATOM 2095 C C . PHE A 1 265 ? 1.103 -17.231 8.913 1.00 87.00 265 PHE A C 1
ATOM 2097 O O . PHE A 1 265 ? -0.040 -16.807 8.776 1.00 87.00 265 PHE A O 1
ATOM 2104 N N . PRO A 1 266 ? 1.504 -17.835 10.046 1.00 87.69 266 PRO A N 1
ATOM 2105 C CA . PRO A 1 266 ? 0.610 -17.994 11.182 1.00 87.69 266 PRO A CA 1
ATOM 2106 C C . PRO A 1 266 ? 0.246 -16.645 11.815 1.00 87.69 266 PRO A C 1
ATOM 2108 O O . PRO A 1 266 ? 1.088 -15.744 11.943 1.00 87.69 266 PRO A O 1
ATOM 2111 N N . ASP A 1 267 ? -0.999 -16.558 12.268 1.00 87.88 267 ASP A N 1
ATOM 2112 C CA . ASP A 1 267 ? -1.547 -15.388 12.948 1.00 87.88 267 ASP A CA 1
ATOM 2113 C C . ASP A 1 267 ? -0.934 -15.189 14.339 1.00 87.88 267 ASP A C 1
ATOM 2115 O O . ASP A 1 267 ? -0.699 -16.131 15.093 1.00 87.88 267 ASP A O 1
ATOM 2119 N N . GLU A 1 268 ? -0.663 -13.934 14.660 1.00 83.38 268 GLU A N 1
ATOM 2120 C CA . GLU A 1 268 ? -0.118 -13.355 15.881 1.00 83.38 268 GLU A CA 1
ATOM 2121 C C . GLU A 1 268 ? 1.266 -13.872 16.295 1.00 83.38 268 GLU A C 1
ATOM 2123 O O . GLU A 1 268 ? 1.658 -13.806 17.462 1.00 83.38 268 GLU A O 1
ATOM 2128 N N . ARG A 1 269 ? 2.052 -14.394 15.343 1.00 85.06 269 ARG A N 1
ATOM 2129 C CA . ARG A 1 269 ? 3.382 -14.976 15.629 1.00 85.06 269 ARG A CA 1
ATOM 2130 C C . ARG A 1 269 ? 4.564 -14.151 15.151 1.00 85.06 269 ARG A C 1
ATOM 2132 O O . ARG A 1 269 ? 5.681 -14.395 15.608 1.00 85.06 269 ARG A O 1
ATOM 2139 N N . ILE A 1 270 ? 4.352 -13.231 14.216 1.00 82.94 270 ILE A N 1
ATOM 2140 C CA . ILE A 1 270 ? 5.428 -12.546 13.498 1.00 82.94 270 ILE A CA 1
ATOM 2141 C C . ILE A 1 270 ? 5.230 -11.043 13.635 1.00 82.94 270 ILE A C 1
ATOM 2143 O O . ILE A 1 270 ? 4.332 -10.473 13.029 1.00 82.94 270 ILE A O 1
ATOM 2147 N N . LEU A 1 271 ? 6.096 -10.401 14.420 1.00 73.50 271 LEU A N 1
ATOM 2148 C CA . LEU A 1 271 ? 6.045 -8.952 14.621 1.00 73.50 271 LEU A CA 1
ATOM 2149 C C . LEU A 1 271 ? 6.573 -8.193 13.390 1.00 73.50 271 LEU A C 1
ATOM 2151 O O . LEU A 1 271 ? 5.943 -7.251 12.924 1.00 73.50 271 LEU A O 1
ATOM 2155 N N . SER A 1 272 ? 7.719 -8.625 12.850 1.00 78.62 272 SER A N 1
ATOM 2156 C CA . SER A 1 272 ? 8.350 -8.040 11.660 1.00 78.62 272 SER A CA 1
ATOM 2157 C C . SER A 1 272 ? 8.232 -9.013 10.491 1.00 78.62 272 SER A C 1
ATOM 2159 O O . SER A 1 272 ? 8.959 -10.004 10.411 1.00 78.62 272 SER A O 1
ATOM 2161 N N . HIS A 1 273 ? 7.253 -8.754 9.631 1.00 81.19 273 HIS A N 1
ATOM 2162 C CA . HIS A 1 273 ? 6.899 -9.596 8.489 1.00 81.19 273 HIS A CA 1
ATOM 2163 C C . HIS A 1 273 ? 7.639 -9.198 7.208 1.00 81.19 273 HIS A C 1
ATOM 2165 O O . HIS A 1 273 ? 7.937 -10.077 6.403 1.00 81.19 273 HIS A O 1
ATOM 2171 N N . ASP A 1 274 ? 8.028 -7.925 7.069 1.00 84.44 274 ASP A N 1
ATOM 2172 C CA . ASP A 1 274 ? 8.576 -7.356 5.829 1.00 84.44 274 ASP A CA 1
ATOM 2173 C C . ASP A 1 274 ? 9.701 -8.208 5.208 1.00 84.44 274 ASP A C 1
ATOM 2175 O O . ASP A 1 274 ? 9.681 -8.528 4.023 1.00 84.44 274 ASP A O 1
ATOM 2179 N N . ILE A 1 275 ? 10.670 -8.665 6.008 1.00 85.62 275 ILE A N 1
ATOM 2180 C CA . ILE A 1 275 ? 11.801 -9.462 5.499 1.00 85.62 275 ILE A CA 1
ATOM 2181 C C . ILE A 1 275 ? 11.336 -10.825 4.959 1.00 85.62 275 ILE A C 1
ATOM 2183 O O . ILE A 1 275 ? 11.846 -11.309 3.943 1.00 85.62 275 ILE A O 1
ATOM 2187 N N . LEU A 1 276 ? 10.380 -11.465 5.636 1.00 87.81 276 LEU A N 1
ATOM 2188 C CA . LEU A 1 276 ? 9.861 -12.774 5.235 1.00 87.81 276 LEU A CA 1
ATOM 2189 C C . LEU A 1 276 ? 9.031 -12.663 3.959 1.00 87.81 276 LEU A C 1
ATOM 2191 O O . LEU A 1 276 ? 9.192 -13.478 3.050 1.00 87.81 276 LEU A O 1
ATOM 2195 N N . GLU A 1 277 ? 8.210 -11.623 3.866 1.00 90.31 277 GLU A N 1
ATOM 2196 C CA . GLU A 1 277 ? 7.444 -11.295 2.666 1.00 90.31 277 GLU A CA 1
ATOM 2197 C C . GLU A 1 277 ? 8.372 -10.998 1.493 1.00 90.31 277 GLU A C 1
ATOM 2199 O O . GLU A 1 277 ? 8.248 -11.615 0.439 1.00 90.31 277 GLU A O 1
ATOM 2204 N N . GLY A 1 278 ? 9.390 -10.156 1.697 1.00 88.56 278 GLY A N 1
ATOM 2205 C CA . GLY A 1 278 ? 10.397 -9.859 0.679 1.00 88.56 278 GLY A CA 1
ATOM 2206 C C . GLY A 1 278 ? 11.176 -11.093 0.216 1.00 88.56 278 GLY A C 1
ATOM 2207 O O . GLY A 1 278 ? 11.615 -11.155 -0.932 1.00 88.56 278 GLY A O 1
ATOM 2208 N N . THR A 1 279 ? 11.319 -12.104 1.078 1.00 89.06 279 THR A N 1
ATOM 2209 C CA . THR A 1 279 ? 11.940 -13.383 0.707 1.00 89.06 279 THR A CA 1
ATOM 2210 C C . THR A 1 279 ? 11.022 -14.215 -0.190 1.00 89.06 279 THR A C 1
ATOM 2212 O O . THR A 1 279 ? 11.499 -14.784 -1.172 1.00 89.06 279 THR A O 1
ATOM 2215 N N . ARG A 1 280 ? 9.717 -14.267 0.115 1.00 92.31 280 ARG A N 1
ATOM 2216 C CA . ARG A 1 280 ? 8.698 -14.958 -0.698 1.00 92.31 280 ARG A CA 1
ATOM 2217 C C . ARG A 1 280 ? 8.492 -14.298 -2.053 1.00 92.31 280 ARG A C 1
ATOM 2219 O O . ARG A 1 280 ? 8.409 -14.988 -3.064 1.00 92.31 280 ARG A O 1
ATOM 2226 N N . LEU A 1 281 ? 8.464 -12.972 -2.051 1.00 94.44 281 LEU A N 1
ATOM 2227 C CA . LEU A 1 281 ? 8.185 -12.149 -3.218 1.00 94.44 281 LEU A CA 1
ATOM 2228 C C . LEU A 1 281 ? 9.406 -11.884 -4.085 1.00 94.44 281 LEU A C 1
ATOM 2230 O O . LEU A 1 281 ? 9.237 -11.378 -5.183 1.00 94.44 281 LEU A O 1
ATOM 2234 N N . SER A 1 282 ? 10.619 -12.208 -3.626 1.00 93.88 282 SER A N 1
ATOM 2235 C CA . SER A 1 282 ? 11.860 -11.740 -4.250 1.00 93.88 282 SER A CA 1
ATOM 2236 C C . SER A 1 282 ? 11.859 -10.209 -4.351 1.00 93.88 282 SER A C 1
ATOM 2238 O O . SER A 1 282 ? 11.426 -9.625 -5.339 1.00 93.88 282 SER A O 1
ATOM 2240 N N . CYS A 1 283 ? 12.307 -9.534 -3.292 1.00 93.06 283 CYS A N 1
ATOM 2241 C CA . CYS A 1 283 ? 12.373 -8.075 -3.285 1.00 93.06 283 CYS A CA 1
ATOM 2242 C C . CYS A 1 283 ? 13.430 -7.562 -4.270 1.00 93.06 283 CYS A C 1
ATOM 2244 O O . CYS A 1 283 ? 14.587 -7.970 -4.201 1.00 93.06 283 CYS A O 1
ATOM 2246 N N . GLY A 1 284 ? 13.062 -6.618 -5.132 1.00 91.75 284 GLY A N 1
ATOM 2247 C CA . GLY A 1 284 ? 13.995 -5.807 -5.916 1.00 91.75 284 GLY A CA 1
ATOM 2248 C C . GLY A 1 284 ? 14.250 -4.465 -5.234 1.00 91.75 284 GLY A C 1
ATOM 2249 O O . GLY A 1 284 ? 13.329 -3.880 -4.667 1.00 91.75 284 GLY A O 1
ATOM 2250 N N . LEU A 1 285 ? 15.487 -3.964 -5.274 1.00 89.19 285 LEU A N 1
ATOM 2251 C CA . LEU A 1 285 ? 15.836 -2.632 -4.763 1.00 89.19 285 LEU A CA 1
ATOM 2252 C C . LEU A 1 285 ? 16.106 -1.660 -5.919 1.00 89.19 285 LEU A C 1
ATOM 2254 O O . LEU A 1 285 ? 16.993 -1.904 -6.736 1.00 89.19 285 LEU A O 1
ATOM 2258 N N . ILE A 1 286 ? 15.400 -0.527 -5.950 1.00 87.50 286 ILE A N 1
ATOM 2259 C CA . ILE A 1 286 ? 15.720 0.591 -6.847 1.00 87.50 286 ILE A CA 1
ATOM 2260 C C . ILE A 1 286 ? 16.676 1.540 -6.121 1.00 87.50 286 ILE A C 1
ATOM 2262 O O . ILE A 1 286 ? 16.299 2.189 -5.147 1.00 87.50 286 ILE A O 1
ATOM 2266 N N . THR A 1 287 ? 17.915 1.643 -6.600 1.00 80.94 287 THR A N 1
ATOM 2267 C CA . THR A 1 287 ? 18.968 2.444 -5.951 1.00 80.94 287 THR A CA 1
ATOM 2268 C C . THR A 1 287 ? 19.091 3.871 -6.481 1.00 80.94 287 THR A C 1
ATOM 2270 O O . THR A 1 287 ? 19.737 4.700 -5.844 1.00 80.94 287 THR A O 1
ATOM 2273 N N . ASP A 1 288 ? 18.460 4.183 -7.613 1.00 83.31 288 ASP A N 1
ATOM 2274 C CA . ASP A 1 288 ? 18.480 5.494 -8.273 1.00 83.31 288 ASP A CA 1
ATOM 2275 C C . ASP A 1 288 ? 17.189 6.314 -8.075 1.00 83.31 288 ASP A C 1
ATOM 2277 O O . ASP A 1 288 ? 17.125 7.474 -8.481 1.00 83.31 288 ASP A O 1
ATOM 2281 N N . MET A 1 289 ? 16.201 5.761 -7.366 1.00 85.94 289 MET A N 1
ATOM 2282 C CA . MET A 1 289 ? 14.965 6.427 -6.949 1.00 85.94 289 MET A CA 1
ATOM 2283 C C . MET A 1 289 ? 14.847 6.385 -5.427 1.00 85.94 289 MET A C 1
ATOM 2285 O O . MET A 1 289 ? 15.122 5.358 -4.807 1.00 85.94 289 MET A O 1
ATOM 2289 N N . TYR A 1 290 ? 14.389 7.490 -4.829 1.00 86.38 290 TYR A N 1
ATOM 2290 C CA . TYR A 1 290 ? 14.192 7.574 -3.385 1.00 86.38 290 TYR A CA 1
ATOM 2291 C C . TYR A 1 290 ? 12.807 8.090 -3.004 1.00 86.38 290 TYR A C 1
ATOM 2293 O O . TYR A 1 290 ? 12.383 9.138 -3.502 1.00 86.38 290 TYR A O 1
ATOM 2301 N N . LEU A 1 291 ? 12.155 7.410 -2.062 1.00 86.75 291 LEU A N 1
ATOM 2302 C CA . LEU A 1 291 ? 11.052 7.973 -1.282 1.00 86.75 291 LEU A CA 1
ATOM 2303 C C . LEU A 1 291 ? 11.612 8.682 -0.051 1.00 86.75 291 LEU A C 1
ATOM 2305 O O . LEU A 1 291 ? 12.744 8.425 0.372 1.00 86.75 291 LEU A O 1
ATOM 2309 N N . THR A 1 292 ? 10.830 9.597 0.524 1.00 81.12 292 THR A N 1
ATOM 2310 C CA . THR A 1 292 ? 11.280 10.343 1.707 1.00 81.12 292 THR A CA 1
ATOM 2311 C C . THR A 1 292 ? 10.371 10.178 2.909 1.00 81.12 292 THR A C 1
ATOM 2313 O O . THR A 1 292 ? 9.168 10.378 2.790 1.00 81.12 292 THR A O 1
ATOM 2316 N N . ASP A 1 293 ? 10.954 9.881 4.068 1.00 79.94 293 ASP A N 1
ATOM 2317 C CA . ASP A 1 293 ? 10.236 9.762 5.341 1.00 79.94 293 ASP A CA 1
ATOM 2318 C C . ASP A 1 293 ? 10.493 10.966 6.248 1.00 79.94 293 ASP A C 1
ATOM 2320 O O . ASP A 1 293 ? 11.614 11.486 6.344 1.00 79.94 293 ASP A O 1
ATOM 2324 N N . GLU A 1 294 ? 9.459 11.393 6.966 1.00 71.75 294 GLU A N 1
ATOM 2325 C CA . GLU A 1 294 ? 9.639 12.319 8.079 1.00 71.75 294 GLU A CA 1
ATOM 2326 C C . GLU A 1 294 ? 10.255 11.598 9.284 1.00 71.75 294 GLU A C 1
ATOM 2328 O O . GLU A 1 294 ? 9.791 10.545 9.715 1.00 71.75 294 GLU A O 1
ATOM 2333 N N . GLN A 1 295 ? 11.306 12.176 9.864 1.00 63.34 295 GLN A N 1
ATOM 2334 C CA . GLN A 1 295 ? 11.911 11.688 11.104 1.00 63.34 295 GLN A CA 1
ATOM 2335 C C . GLN A 1 295 ? 11.264 12.310 12.348 1.00 63.34 295 GLN A C 1
ATOM 2337 O O . GLN A 1 295 ? 10.922 13.500 12.346 1.00 63.34 295 GLN A O 1
ATOM 2342 N N . PRO A 1 296 ? 11.153 11.540 13.446 1.00 58.00 296 PRO A N 1
ATOM 2343 C CA . PRO A 1 296 ? 10.580 12.030 14.687 1.00 58.00 296 PRO A CA 1
ATOM 2344 C C . PRO A 1 296 ? 11.469 13.122 15.295 1.00 58.00 296 PRO A C 1
ATOM 2346 O O . PRO A 1 296 ? 12.695 13.019 15.348 1.00 58.00 296 PRO A O 1
ATOM 2349 N N . SER A 1 297 ? 10.838 14.187 15.786 1.00 54.50 297 SER A N 1
ATOM 2350 C CA . SER A 1 297 ? 11.526 15.374 16.309 1.00 54.50 297 SER A CA 1
ATOM 2351 C C . SER A 1 297 ? 11.927 15.258 17.783 1.00 54.50 297 SER A C 1
ATOM 2353 O O . SER A 1 297 ? 12.715 16.074 18.268 1.00 54.50 297 SER A O 1
ATOM 2355 N N . THR A 1 298 ? 11.406 14.257 18.502 1.00 62.12 298 THR A N 1
ATOM 2356 C CA . THR A 1 298 ? 11.639 14.038 19.940 1.00 62.12 298 THR A CA 1
ATOM 2357 C C . THR A 1 298 ? 11.965 12.576 20.259 1.00 62.12 298 THR A C 1
ATOM 2359 O O . THR A 1 298 ? 11.551 11.665 19.539 1.00 62.12 298 THR A O 1
ATOM 2362 N N . VAL A 1 299 ? 12.640 12.343 21.390 1.00 60.94 299 VAL A N 1
ATOM 2363 C CA . VAL A 1 299 ? 12.922 10.995 21.926 1.00 60.94 299 VAL A CA 1
ATOM 2364 C C . VAL A 1 299 ? 11.631 10.210 22.177 1.00 60.94 299 VAL A C 1
ATOM 2366 O O . VAL A 1 299 ? 11.567 9.016 21.911 1.00 60.94 299 VAL A O 1
ATOM 2369 N N . VAL A 1 300 ? 10.573 10.882 22.642 1.00 62.91 300 VAL A N 1
ATOM 2370 C CA . VAL A 1 300 ? 9.274 10.243 22.902 1.00 62.91 300 VAL A CA 1
ATOM 2371 C C . VAL A 1 300 ? 8.648 9.746 21.599 1.00 62.91 300 VAL A C 1
ATOM 2373 O O . VAL A 1 300 ? 8.228 8.597 21.526 1.00 62.91 300 VAL A O 1
ATOM 2376 N N . SER A 1 301 ? 8.637 10.576 20.549 1.00 55.72 301 SER A N 1
ATOM 2377 C CA . SER A 1 301 ? 8.165 10.161 19.219 1.00 55.72 301 SER A CA 1
ATOM 2378 C C . SER A 1 301 ? 9.049 9.087 18.577 1.00 55.72 301 SER A C 1
ATOM 2380 O O . SER A 1 301 ? 8.542 8.262 17.829 1.00 55.72 301 SER A O 1
ATOM 2382 N N . TRP A 1 302 ? 10.352 9.073 18.880 1.00 53.31 302 TRP A N 1
ATOM 2383 C CA . TRP A 1 302 ? 11.266 8.022 18.430 1.00 53.31 302 TRP A CA 1
ATOM 2384 C C . TRP A 1 302 ? 10.932 6.678 19.083 1.00 53.31 302 TRP A C 1
ATOM 2386 O O . TRP A 1 302 ? 10.747 5.687 18.387 1.00 53.31 302 TRP A O 1
ATOM 2396 N N . ASN A 1 303 ? 10.771 6.651 20.409 1.00 51.91 303 ASN A N 1
ATOM 2397 C CA . ASN A 1 303 ? 10.431 5.424 21.131 1.00 51.91 303 ASN A CA 1
ATOM 2398 C C . ASN A 1 303 ? 9.042 4.894 20.753 1.00 51.91 303 ASN A C 1
ATOM 2400 O O . ASN A 1 303 ? 8.879 3.689 20.638 1.00 51.91 303 ASN A O 1
ATOM 2404 N N . LYS A 1 304 ? 8.066 5.772 20.479 1.00 54.59 304 LYS A N 1
ATOM 2405 C CA . LYS A 1 304 ? 6.748 5.361 19.962 1.00 54.59 304 LYS A CA 1
ATOM 2406 C C . LYS A 1 304 ? 6.797 4.681 18.586 1.00 54.59 304 LYS A C 1
ATOM 2408 O O . LYS A 1 304 ? 5.851 3.991 18.258 1.00 54.59 304 LYS A O 1
ATOM 2413 N N . ARG A 1 305 ? 7.850 4.896 17.785 1.00 54.41 305 ARG A N 1
ATOM 2414 C CA . ARG A 1 305 ? 8.059 4.209 16.494 1.00 54.41 305 ARG A CA 1
ATOM 2415 C C . ARG A 1 305 ? 8.797 2.878 16.616 1.00 54.41 305 ARG A C 1
ATOM 2417 O O . ARG A 1 305 ? 8.787 2.104 15.669 1.00 54.41 305 ARG A O 1
ATOM 2424 N N . ALA A 1 306 ? 9.507 2.655 17.719 1.00 40.25 306 ALA A N 1
ATOM 2425 C CA . ALA A 1 306 ? 10.296 1.444 17.943 1.00 40.25 306 ALA A CA 1
ATOM 2426 C C . ALA A 1 306 ? 9.482 0.305 18.591 1.00 40.25 306 ALA A C 1
ATOM 2428 O O . ALA A 1 306 ? 10.027 -0.775 18.823 1.00 40.25 306 ALA A O 1
ATOM 2429 N N . HIS A 1 307 ? 8.213 0.568 18.907 1.00 32.62 307 HIS A N 1
ATOM 2430 C CA . HIS A 1 307 ? 7.246 -0.318 19.551 1.00 32.62 307 HIS A CA 1
ATOM 2431 C C . HIS A 1 307 ? 5.989 -0.407 18.691 1.00 32.62 307 HIS A C 1
ATOM 2433 O O . HIS A 1 307 ? 5.316 -1.454 18.790 1.00 32.62 307 HIS A O 1
#

Radius of gyration: 19.03 Å; Cα contacts (8 Å, |Δi|>4): 603; chains: 1; bounding box: 53×48×45 Å

Sequence (307 aa):
LVRNEPLPRLELDTIPPNGKTLTVISSLFHDKDEISSLFDKLELIYLKNKTKDNQNLNFGILADFPESDEPVSSSDREFYEHAKEKIDVLNQRYGDVFHLFLRERVYSETSGKFMGYERKRGALCELCDFLHQRLTTFSYYCGTESKLENTQYVVTLDCDTNLGIGQLSELIGVMVHPLNKPEIEEINGINIVTGGYGVIQPGMKPTLRSASRSSFSTLVSYSAGHDVYSFAGFDTFQTLFGKGVFCGKGIMDVEAFDLTVNNTFPDERILSHDILEGTRLSCGLITDMYLTDEQPSTVVSWNKRAH

Secondary structure (DSSP, 8-state):
----PPPP----SS--GGG-EEEEEEEE---HHHHHHHHHHHHHHHHHH--SS--SEEEEEEEEPPPBSSSS-TTHHHHHHHHHHHHHHHHHHH-S-EEEEEPPPEEETTTTEEE-TTHHHHHHHHHHHHHTT---S--EEES-GGGTTT--EEEEEETTEE--SSHHHHHHHHHTSGGG--EEEEETTEEEEEES-SEEEEEEEE-HHHHTSSHHHHHHTTTBTB-TTTTS-HHHHHHHHS-----S-EEEEHHHHHHHTTTTSPTT--S--HHHHHHHHTEEEEEEEEEEEPPPSSHHHHHHH--

pLDDT: mean 85.91, std 16.2, range [32.62, 98.62]

Solvent-accessible surface area (backbone atoms only — not comparable to full-atom values): 16569 Å² total; per-residue (Å²): 132,83,75,78,7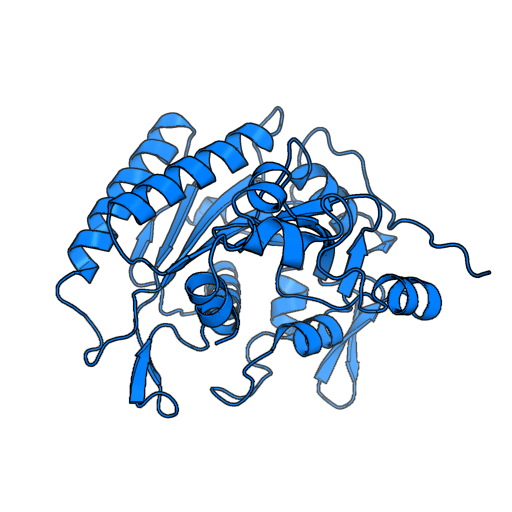3,77,73,65,59,44,91,55,76,57,57,50,72,83,44,9,30,39,39,30,36,42,48,67,60,83,49,72,66,60,51,52,52,50,53,56,49,52,51,50,45,45,74,37,43,61,46,87,80,56,50,49,56,35,38,34,40,41,33,29,53,64,72,31,94,47,65,72,58,92,59,52,65,60,53,48,53,54,51,48,55,52,47,50,53,48,21,74,73,74,44,73,41,42,35,39,39,30,41,49,40,39,80,36,82,90,78,71,31,14,23,41,52,67,52,73,60,33,51,52,42,39,50,50,31,48,64,70,73,44,87,62,57,55,83,48,68,48,63,53,66,81,72,46,60,73,51,38,30,39,32,44,33,49,85,53,48,44,74,54,71,48,46,57,42,50,54,41,15,28,57,62,22,78,82,31,43,57,37,77,45,75,57,96,91,36,44,29,34,80,38,48,32,19,26,38,26,55,33,51,25,47,31,76,69,26,24,68,64,28,76,58,14,36,62,79,30,75,52,71,76,42,43,79,60,66,88,49,67,49,67,54,40,29,55,75,69,68,30,27,75,35,78,74,49,35,42,30,32,42,65,48,39,50,67,34,44,45,92,66,68,72,84,97,72,67,90,79,50,34,54,61,46,19,58,23,23,22,11,31,57,36,85,92,44,70,37,31,33,62,51,55,56,44,72,68,54,43,54,64,70,77,108

Foldseek 3Di:
DQDQDFQDFDQDLDQDLLLQEEEEAEEEQDDLVLLLVLLVQQVVQCVLAQHPVNASYAYEYLYEYDWALDQDDPCPVVSLVSNQVSQVVVCVVPNQRYKYFYFTFDQDPVVRITIQFPRLLSSLLQVLCVLVVHDGRRPRMDTDSVSSHSRFKYFYHYSFKDDGHNVSVRQSRSDPPPQQDFDWDQDPNAIAGPGHFQWEDEFEAADQCQCPVAPVSVVLPVPHVDGNCVVDVQVVCCSPPVAGAFDSGGMGGSVLCCRHPRPPDDTPPDPRCRRVSCRRRRYHYRHPDYMYGRDDHDPVVVVVVVD

Nearest PDB structures (foldseek):
  8rf9-assembly1_A  TM=8.571E-01  e=1.804E-21  Agrobacterium tumefaciens
  8rfg-assembly1_A  TM=8.655E-01  e=2.815E-21  Agrobacterium tumefaciens
  8rf0-assembly1_A  TM=8.633E-01  e=3.197E-21  Agrobacterium tumefaciens
  5tvg-assembly4_B  TM=5.108E-01  e=3.408E-02  Burkholderia vietnamiensis G4
  8cvz-assembly1_A  TM=3.406E-01  e=1.278E+00  Homo sapiens